Protein AF-A0A1H1VXG8-F1 (afdb_monomer)

Sequence (336 aa):
MSNSRKQQDLITSPSGVYQYYLTLPKYLSSNPRLPVQIRWSLGRDAALARTLARLLDAELSLIQKPGATLVTPELVRERLKQANAWLKRTLENAKNPWGTLPTPAELAQTDLSTGKQRLVEDSAKRATLFSHTPGGELILSIKPSQVLQLALNLQFDRIDWPLGITDHAQGQDAAVYALTAVAKLEQHTPNADLRHSATFRALALYEYLCYARPDCGAALPEIPTDLPGSLAAFRIHSTLTSLSWPTPKKSAFLTRQLTSGLYRLEMTSCAMKNQYPILATRSFQLTLPTTSAIVATLLKERLASAVESTLQLNLRLAATETSLAKAHQQLEGLVV

Solvent-accessible surface area (backbone atoms only — not comparable to full-atom values): 19113 Å² total; per-residue (Å²): 141,83,85,78,72,81,73,72,57,68,47,70,44,100,85,57,35,30,25,38,58,47,72,51,55,70,87,54,35,71,39,89,91,45,68,50,61,47,79,43,81,48,46,68,50,64,46,33,27,56,54,50,44,55,52,49,50,62,73,46,33,55,77,81,57,40,80,92,53,87,81,47,72,68,58,51,54,50,49,53,52,51,50,51,55,46,51,52,54,50,53,59,67,28,70,62,47,57,73,90,51,73,49,61,71,56,52,71,74,47,89,46,62,68,4,48,52,50,49,53,61,46,47,76,77,42,85,33,72,49,50,95,43,93,85,34,54,30,27,40,49,45,65,64,51,74,58,44,26,62,49,35,59,36,47,61,77,66,46,79,42,77,36,84,32,60,53,67,68,63,43,48,54,27,47,22,51,39,43,31,51,52,52,50,60,55,70,56,78,75,60,91,83,55,73,62,53,28,46,55,47,30,34,50,51,47,52,38,53,18,57,42,17,91,64,55,44,71,88,50,86,74,62,59,88,92,48,70,59,34,43,41,21,37,47,44,51,75,70,73,44,98,67,63,60,59,80,74,67,75,62,37,54,45,34,36,52,43,97,86,48,34,30,33,43,32,56,73,62,48,74,60,36,76,75,33,60,56,45,64,76,69,50,50,75,45,80,45,96,40,68,45,69,48,58,48,39,48,48,48,55,67,40,51,55,55,52,53,53,42,47,50,62,35,38,71,79,44,72,43,72,68,30,52,52,51,33,49,58,57,51,56,66,72,69,109

Foldseek 3Di:
DDPPPPPQQWDQDPVQWTWQKDAFPPVLCVDPVDPRIDIDTQGNDPLSSLLLSVVLCVLCVCRVCVDPHDDDNVNNVVSVVVSNVVSVVLVVLLPCLCVPHDALVRLLVDDLVQLVVVCVVVVVVDDQWDAPDQLHFIWGKDADDPLLCVQLLAAEGTDIATAQDSDPVLVSSLSSQLSSQSVSSSVDDDDPPDFLRNLSSLQSSVQNSLSSHPNSCPPPDQQPSVFRRHSSSVSSVVPPDPLPLDRCPVQQWGWYQDPVLWIKTWRDDDVVCVVQVLCVVVTDIATAPDSRSNSSSRVCSSCSVVLVVLLCVQPVVPSDPVSSVVSRVVSNVVRD

Radius of gyration: 23.18 Å; Cα contacts (8 Å, |Δi|>4): 452; chains: 1; bounding box: 55×63×61 Å

Organism: NCBI:txid472181

Structure (mmCIF, N/CA/C/O backbone):
data_AF-A0A1H1VXG8-F1
#
_entry.id   AF-A0A1H1VXG8-F1
#
loop_
_atom_site.group_PDB
_atom_site.id
_atom_site.type_symbol
_atom_site.label_atom_id
_atom_site.label_alt_id
_atom_site.label_comp_id
_atom_site.label_asym_id
_atom_site.label_entity_id
_atom_site.label_seq_id
_atom_site.pdbx_PDB_ins_code
_atom_site.Cartn_x
_atom_site.Cartn_y
_atom_site.Cartn_z
_atom_site.occupancy
_atom_site.B_iso_or_equiv
_atom_site.auth_seq_id
_atom_site.auth_comp_id
_atom_site.auth_asym_id
_atom_site.auth_atom_id
_atom_site.pdbx_PDB_model_num
ATOM 1 N N . MET A 1 1 ? -10.644 -4.549 -33.896 1.00 29.59 1 MET A N 1
ATOM 2 C CA . MET A 1 1 ? -10.566 -5.207 -32.575 1.00 29.59 1 MET A CA 1
ATOM 3 C C . MET A 1 1 ? -9.157 -5.740 -32.376 1.00 29.59 1 MET A C 1
ATOM 5 O O . MET A 1 1 ? -8.777 -6.660 -33.080 1.00 29.59 1 MET A O 1
ATOM 9 N N . SER A 1 2 ? -8.364 -5.137 -31.489 1.00 27.05 2 SER A N 1
ATOM 10 C CA . SER A 1 2 ? -7.073 -5.697 -31.065 1.00 27.05 2 SER A CA 1
ATOM 11 C C . SER A 1 2 ? -6.754 -5.197 -29.656 1.00 27.05 2 SER A C 1
ATOM 13 O O . SER A 1 2 ? -5.986 -4.262 -29.454 1.00 27.05 2 SER A O 1
ATOM 15 N N . ASN A 1 3 ? -7.435 -5.783 -28.669 1.00 25.53 3 ASN A N 1
ATOM 16 C CA . ASN A 1 3 ? -7.120 -5.597 -27.256 1.00 25.53 3 ASN A CA 1
ATOM 17 C C . ASN A 1 3 ? -6.060 -6.628 -26.854 1.00 25.53 3 ASN A C 1
ATOM 19 O O . ASN A 1 3 ? -6.355 -7.603 -26.175 1.00 25.53 3 ASN A O 1
ATOM 23 N N . SER A 1 4 ? -4.807 -6.401 -27.247 1.00 29.64 4 SER A N 1
ATOM 24 C CA . SER A 1 4 ? -3.664 -7.029 -26.577 1.00 29.64 4 SER A CA 1
ATOM 25 C C . SER A 1 4 ? -3.333 -6.212 -25.324 1.00 29.64 4 SER A C 1
ATOM 27 O O . SER A 1 4 ? -2.299 -5.542 -25.249 1.00 29.64 4 SER A O 1
ATOM 29 N N . ARG A 1 5 ? -4.220 -6.241 -24.320 1.00 34.38 5 ARG A N 1
ATOM 30 C CA . ARG A 1 5 ? -3.800 -5.917 -22.952 1.00 34.38 5 ARG A CA 1
ATOM 31 C C . ARG A 1 5 ? -2.758 -6.969 -22.588 1.00 34.38 5 ARG A C 1
ATOM 33 O O . ARG A 1 5 ? -3.090 -8.145 -22.524 1.00 34.38 5 ARG A O 1
ATOM 40 N N . LYS A 1 6 ? -1.507 -6.537 -22.419 1.00 38.59 6 LYS A N 1
ATOM 41 C CA . LYS A 1 6 ? -0.419 -7.319 -21.826 1.00 38.59 6 LYS A CA 1
ATOM 42 C C . LYS A 1 6 ? -0.919 -7.890 -20.496 1.00 38.59 6 LYS A C 1
ATOM 44 O O . LYS A 1 6 ? -0.895 -7.195 -19.482 1.00 38.59 6 LYS A O 1
ATOM 49 N N . GLN A 1 7 ? -1.439 -9.112 -20.519 1.00 38.72 7 GLN A N 1
ATOM 50 C CA . GLN A 1 7 ? -1.606 -9.915 -19.322 1.00 38.72 7 GLN A CA 1
ATOM 51 C C . GLN A 1 7 ? -0.192 -10.158 -18.815 1.00 38.72 7 GLN A C 1
ATOM 53 O O . GLN A 1 7 ? 0.635 -10.729 -19.515 1.00 38.72 7 GLN A O 1
ATOM 58 N N . GLN A 1 8 ? 0.104 -9.590 -17.654 1.00 47.12 8 GLN A N 1
ATOM 59 C CA . GLN A 1 8 ? 1.336 -9.846 -16.929 1.00 47.12 8 GLN A CA 1
ATOM 60 C C . GLN A 1 8 ? 1.454 -11.366 -16.733 1.00 47.12 8 GLN A C 1
ATOM 62 O O . GLN A 1 8 ? 0.485 -11.986 -16.294 1.00 47.12 8 GLN A O 1
ATOM 67 N N . ASP A 1 9 ? 2.612 -11.942 -17.069 1.00 55.44 9 ASP A N 1
ATOM 68 C CA . ASP A 1 9 ? 2.953 -13.372 -16.978 1.00 55.44 9 ASP A CA 1
ATOM 69 C C . ASP A 1 9 ? 3.095 -13.840 -15.511 1.00 55.44 9 ASP A C 1
ATOM 71 O O . ASP A 1 9 ? 4.128 -14.357 -15.077 1.00 55.44 9 ASP A O 1
ATOM 75 N N . LEU A 1 10 ? 2.056 -13.602 -14.712 1.00 64.06 10 LEU A N 1
ATOM 76 C CA . LEU A 1 10 ? 1.934 -14.003 -13.319 1.00 64.06 10 LEU A CA 1
ATOM 77 C C . LEU A 1 10 ? 0.985 -15.181 -13.229 1.00 64.06 10 LEU A C 1
ATOM 79 O O . LEU A 1 10 ? -0.227 -15.042 -13.375 1.00 64.06 10 LEU A O 1
ATOM 83 N N . ILE A 1 11 ? 1.555 -16.349 -12.966 1.00 73.50 11 ILE A N 1
ATOM 84 C CA . ILE A 1 11 ? 0.790 -17.565 -12.718 1.00 73.50 11 ILE A CA 1
ATOM 85 C C . ILE A 1 11 ? 0.850 -17.847 -11.221 1.00 73.50 11 ILE A C 1
ATOM 87 O O . ILE A 1 11 ? 1.926 -17.835 -10.623 1.00 73.50 11 ILE A O 1
ATOM 91 N N . THR A 1 12 ? -0.297 -18.113 -10.607 1.00 75.69 12 THR A N 1
ATOM 92 C CA . THR A 1 12 ? -0.352 -18.556 -9.212 1.00 75.69 12 THR A CA 1
ATOM 93 C C . THR A 1 12 ? -0.263 -20.074 -9.178 1.00 75.69 12 THR A C 1
ATOM 95 O O . THR A 1 12 ? -1.041 -20.777 -9.820 1.00 75.69 12 THR A O 1
ATOM 98 N N . SER A 1 13 ? 0.710 -20.597 -8.441 1.00 74.06 13 SER A N 1
ATOM 99 C CA . SER A 1 13 ? 0.807 -22.033 -8.176 1.00 74.06 13 SER A CA 1
ATOM 100 C C . SER A 1 13 ? -0.312 -22.504 -7.231 1.00 74.06 13 SER A C 1
ATOM 102 O O . SER A 1 13 ? -0.855 -21.691 -6.480 1.00 74.06 13 SER A O 1
ATOM 104 N N . PRO A 1 14 ? -0.619 -23.815 -7.174 1.00 67.56 14 PRO A N 1
ATOM 105 C CA . PRO A 1 14 ? -1.622 -24.358 -6.250 1.00 67.56 14 PRO A CA 1
ATOM 106 C C . PRO A 1 14 ? -1.357 -24.048 -4.767 1.00 67.56 14 PRO A C 1
ATOM 108 O O . PRO A 1 14 ? -2.273 -24.078 -3.956 1.00 67.56 14 PRO A O 1
ATOM 111 N N . SER A 1 15 ? -0.110 -23.726 -4.404 1.00 70.19 15 SER A N 1
ATOM 112 C CA . SER A 1 15 ? 0.294 -23.335 -3.048 1.00 70.19 15 SER A CA 1
ATOM 113 C C . SER A 1 15 ? 0.213 -21.822 -2.783 1.00 70.19 15 SER A C 1
ATOM 115 O O . SER A 1 15 ? 0.741 -21.347 -1.773 1.00 70.19 15 SER A O 1
ATOM 117 N N . GLY A 1 16 ? -0.403 -21.054 -3.689 1.00 76.94 16 GLY A N 1
ATOM 118 C CA . GLY A 1 16 ? -0.591 -19.605 -3.561 1.00 76.94 16 GLY A CA 1
ATOM 119 C C . GLY A 1 16 ? 0.666 -18.773 -3.836 1.00 76.94 16 GLY A C 1
ATOM 120 O O . GLY A 1 16 ? 0.700 -17.586 -3.530 1.00 76.94 16 GLY A O 1
ATOM 121 N N . VAL A 1 17 ? 1.725 -19.381 -4.381 1.00 86.88 17 VAL A N 1
ATOM 122 C CA . VAL A 1 17 ? 2.967 -18.677 -4.740 1.00 86.88 17 VAL A CA 1
ATOM 123 C C . VAL A 1 17 ? 2.869 -18.172 -6.174 1.00 86.88 17 VAL A C 1
ATOM 125 O O . VAL A 1 17 ? 2.606 -18.965 -7.082 1.00 86.88 17 VAL A O 1
ATOM 128 N N . TYR A 1 18 ? 3.123 -16.882 -6.374 1.00 89.62 18 TYR A N 1
ATOM 129 C CA . TYR A 1 18 ? 3.218 -16.254 -7.685 1.00 89.62 18 TYR A CA 1
ATOM 130 C C . TYR A 1 18 ? 4.503 -16.671 -8.398 1.00 89.62 18 TYR A C 1
ATOM 132 O O . TYR A 1 18 ? 5.576 -16.751 -7.795 1.00 89.62 18 TYR A O 1
ATOM 140 N N . GLN A 1 19 ? 4.399 -16.927 -9.697 1.00 91.06 19 GLN A N 1
ATOM 141 C CA . GLN A 1 19 ? 5.503 -17.358 -10.542 1.00 91.06 19 GLN A CA 1
ATOM 142 C C . GLN A 1 19 ? 5.633 -16.441 -11.753 1.00 91.06 19 GLN A C 1
ATOM 144 O O . GLN A 1 19 ? 4.640 -16.132 -12.408 1.00 91.06 19 GLN A O 1
ATOM 149 N N . TYR A 1 20 ? 6.871 -16.054 -12.048 1.00 91.25 20 TYR A N 1
ATOM 150 C CA . TYR A 1 20 ? 7.255 -15.467 -13.320 1.00 91.25 20 TYR A CA 1
ATOM 151 C C . TYR A 1 20 ? 7.401 -16.570 -14.357 1.00 91.25 20 TYR A C 1
ATOM 153 O O . TYR A 1 20 ? 8.095 -17.566 -14.107 1.00 91.25 20 TYR A O 1
ATOM 161 N N . TYR A 1 21 ? 6.784 -16.370 -15.515 1.00 89.25 21 TYR A N 1
ATOM 162 C CA . TYR A 1 21 ? 6.829 -17.310 -16.621 1.00 89.25 21 TYR A CA 1
ATOM 163 C C . TYR A 1 21 ? 7.439 -16.661 -17.864 1.00 89.25 21 TYR A C 1
ATOM 165 O O . TYR A 1 21 ? 6.972 -15.627 -18.320 1.00 89.25 21 TYR A O 1
ATOM 173 N N . LEU A 1 22 ? 8.461 -17.297 -18.444 1.00 88.69 22 LEU A N 1
ATOM 174 C CA . LEU A 1 22 ? 9.044 -16.876 -19.719 1.00 88.69 22 LEU A CA 1
ATOM 175 C C . LEU A 1 22 ? 9.269 -18.089 -20.621 1.00 88.69 22 LEU A C 1
ATOM 177 O O . LEU A 1 22 ? 9.985 -19.020 -20.255 1.00 88.69 22 LEU A O 1
ATOM 181 N N . THR A 1 23 ? 8.700 -18.059 -21.825 1.00 88.44 23 THR A N 1
ATOM 182 C CA . THR A 1 23 ? 9.000 -19.037 -22.882 1.00 88.44 23 THR A CA 1
ATOM 183 C C . THR A 1 23 ? 9.996 -18.440 -23.863 1.00 88.44 23 THR A C 1
ATOM 185 O O . THR A 1 23 ? 9.770 -17.346 -24.382 1.00 88.44 23 THR A O 1
ATOM 188 N N . LEU A 1 24 ? 11.100 -19.146 -24.127 1.00 86.00 24 LEU A N 1
ATOM 189 C CA . LEU A 1 24 ? 12.077 -18.679 -25.106 1.00 86.00 24 LEU A CA 1
ATOM 190 C C . LEU A 1 24 ? 11.537 -18.839 -26.539 1.00 86.00 24 LEU A C 1
ATOM 192 O O . LEU A 1 24 ? 10.866 -19.831 -26.838 1.00 86.00 24 LEU A O 1
ATOM 196 N N . PRO A 1 25 ? 11.855 -17.908 -27.457 1.00 84.62 25 PRO A N 1
ATOM 197 C CA . PRO A 1 25 ? 11.568 -18.072 -28.877 1.00 84.62 25 PRO A CA 1
ATOM 198 C C . PRO A 1 25 ? 12.125 -19.384 -29.445 1.00 84.62 25 PRO A C 1
ATOM 200 O O . PRO A 1 25 ? 13.215 -19.816 -29.065 1.00 84.62 25 PRO A O 1
ATOM 203 N N . LYS A 1 26 ? 11.425 -19.973 -30.426 1.00 83.69 26 LYS A N 1
ATOM 204 C CA . LYS A 1 26 ? 11.766 -21.291 -30.999 1.00 83.69 26 LYS A CA 1
ATOM 205 C C . LYS A 1 26 ? 13.224 -21.420 -31.460 1.00 83.69 26 LYS A C 1
ATOM 207 O O . LYS A 1 26 ? 13.835 -22.462 -31.255 1.00 83.69 26 LYS A O 1
ATOM 212 N N . TYR A 1 27 ? 13.776 -20.359 -32.055 1.00 81.56 27 TYR A N 1
ATOM 213 C CA . TYR A 1 27 ? 15.152 -20.337 -32.565 1.00 81.56 27 TYR A CA 1
ATOM 214 C C . TYR A 1 27 ? 16.219 -20.360 -31.455 1.00 81.56 27 TYR A C 1
ATOM 216 O O . TYR A 1 27 ? 17.356 -20.749 -31.706 1.00 81.56 27 TYR A O 1
ATOM 224 N N . LEU A 1 28 ? 15.864 -19.954 -30.229 1.00 83.44 28 LEU A N 1
ATOM 225 C CA . LEU A 1 28 ? 16.719 -20.074 -29.044 1.00 83.44 28 LEU A CA 1
ATOM 226 C C . LEU A 1 28 ? 16.460 -21.388 -28.312 1.00 83.44 28 LEU A C 1
ATOM 228 O O . LEU A 1 28 ? 17.406 -22.038 -27.873 1.00 83.44 28 LEU A O 1
ATOM 232 N N . SER A 1 29 ? 15.195 -21.802 -28.205 1.00 80.06 29 SER A N 1
ATOM 233 C CA . SER A 1 29 ? 14.810 -23.024 -27.492 1.00 80.06 29 SER A CA 1
ATOM 234 C C . SER A 1 29 ? 15.265 -24.311 -28.185 1.00 80.06 29 SER A C 1
ATOM 236 O O . SER A 1 29 ? 15.255 -25.366 -27.564 1.00 80.06 29 SER A O 1
ATOM 238 N N . SER A 1 30 ? 15.650 -24.251 -29.464 1.00 83.19 30 SER A N 1
ATOM 239 C CA . SER A 1 30 ? 16.282 -25.367 -30.177 1.00 83.19 30 SER A CA 1
ATOM 240 C C . SER A 1 30 ? 17.727 -25.623 -29.736 1.00 83.19 30 SER A C 1
ATOM 242 O O . SER A 1 30 ? 18.284 -26.670 -30.060 1.00 83.19 30 SER A O 1
ATOM 244 N N . ASN A 1 31 ? 18.355 -24.691 -29.010 1.00 85.19 31 ASN A N 1
ATOM 245 C CA . ASN A 1 31 ? 19.687 -24.901 -28.458 1.00 85.19 31 ASN A CA 1
ATOM 246 C C . ASN A 1 31 ? 19.598 -25.692 -27.136 1.00 85.19 31 ASN A C 1
ATOM 248 O O . ASN A 1 31 ? 19.013 -25.190 -26.176 1.00 85.19 31 ASN A O 1
ATOM 252 N N . PRO A 1 32 ? 20.240 -26.871 -27.021 1.00 85.25 32 PRO A N 1
ATOM 253 C CA . PRO A 1 32 ? 20.132 -27.727 -25.836 1.00 85.25 32 PRO A CA 1
ATOM 254 C C . PRO A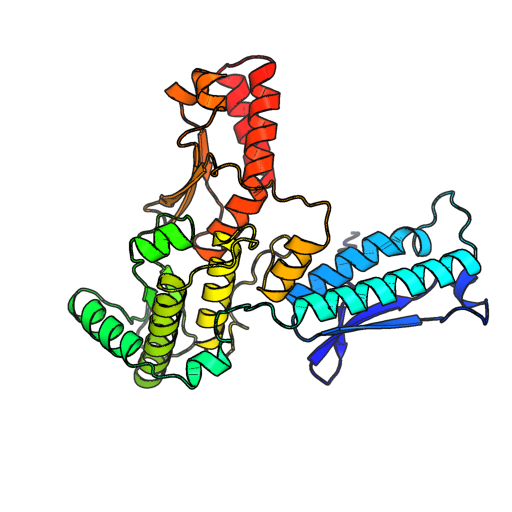 1 32 ? 20.744 -27.114 -24.567 1.00 85.25 32 PRO A C 1
ATOM 256 O O . PRO A 1 32 ? 20.505 -27.602 -23.466 1.00 85.25 32 PRO A O 1
ATOM 259 N N . ARG A 1 33 ? 21.547 -26.049 -24.693 1.00 86.19 33 ARG A N 1
ATOM 260 C CA . ARG A 1 33 ? 22.155 -25.341 -23.554 1.00 86.19 33 ARG A CA 1
ATOM 261 C C . ARG A 1 33 ? 21.209 -24.338 -22.893 1.00 86.19 33 ARG A C 1
ATOM 263 O O . ARG A 1 33 ? 21.578 -23.765 -21.868 1.00 86.19 33 ARG A O 1
ATOM 270 N N . LEU A 1 34 ? 20.043 -24.078 -23.486 1.00 87.81 34 LEU A N 1
ATOM 271 C CA . LEU A 1 34 ? 19.064 -23.124 -22.981 1.00 87.81 34 LEU A CA 1
ATOM 272 C C . LEU A 1 34 ? 17.793 -23.838 -22.509 1.00 87.81 34 LEU A C 1
ATOM 274 O O . LEU A 1 34 ? 17.349 -24.794 -23.144 1.00 87.81 34 LEU A O 1
ATOM 278 N N . PRO A 1 35 ? 17.170 -23.370 -21.416 1.00 86.81 35 PRO A N 1
ATOM 279 C CA . PRO A 1 35 ? 15.873 -23.883 -21.014 1.00 86.81 35 PRO A CA 1
ATOM 280 C C . PRO A 1 35 ? 14.805 -23.426 -22.012 1.00 86.81 35 PRO A C 1
ATOM 282 O O . PRO A 1 35 ? 14.747 -22.255 -22.372 1.00 86.81 35 PRO A O 1
ATOM 285 N N . VAL A 1 36 ? 13.909 -24.326 -22.414 1.00 85.50 36 VAL A N 1
ATOM 286 C CA . VAL A 1 36 ? 12.764 -23.967 -23.273 1.00 85.50 36 VAL A CA 1
ATOM 287 C C . VAL A 1 36 ? 11.832 -22.981 -22.557 1.00 85.50 36 VAL A C 1
ATOM 289 O O . VAL A 1 36 ? 11.297 -22.054 -23.167 1.00 85.50 36 VAL A O 1
ATOM 292 N N . GLN A 1 37 ? 11.652 -23.176 -21.249 1.00 88.31 37 GLN A N 1
ATOM 293 C CA . GLN A 1 37 ? 10.803 -22.354 -20.395 1.00 88.31 37 GLN A CA 1
ATOM 294 C C . GLN A 1 37 ? 11.492 -22.057 -19.072 1.00 88.31 37 GLN A C 1
ATOM 296 O O . GLN A 1 37 ? 12.221 -22.886 -18.524 1.00 88.31 37 GLN A O 1
ATOM 301 N N . ILE A 1 38 ? 11.186 -20.888 -18.531 1.00 88.69 38 ILE A N 1
ATOM 302 C CA . ILE A 1 38 ? 11.654 -20.420 -17.238 1.00 88.69 38 ILE A CA 1
ATOM 303 C C . ILE A 1 38 ? 10.446 -20.230 -16.339 1.00 88.69 38 ILE A C 1
ATOM 305 O O . ILE A 1 38 ? 9.448 -19.630 -16.736 1.00 88.69 38 ILE A O 1
ATOM 309 N N . ARG A 1 39 ? 10.562 -20.760 -15.121 1.00 89.75 39 ARG A N 1
ATOM 310 C CA . ARG A 1 39 ? 9.584 -20.592 -14.049 1.00 89.75 39 ARG A CA 1
ATOM 311 C C . ARG A 1 39 ? 10.327 -20.191 -12.791 1.00 89.75 39 ARG A C 1
ATOM 313 O O . ARG A 1 39 ? 11.051 -21.008 -12.221 1.00 89.75 39 ARG A O 1
ATOM 320 N N . TRP A 1 40 ? 10.182 -18.940 -12.379 1.00 92.81 40 TRP A N 1
ATOM 321 C CA . TRP A 1 40 ? 10.812 -18.430 -11.162 1.00 92.81 40 TRP A CA 1
ATOM 322 C C . TRP A 1 40 ? 9.755 -18.025 -10.147 1.00 92.81 40 TRP A C 1
ATOM 324 O O . TRP A 1 40 ? 8.774 -17.379 -10.491 1.00 92.81 40 TRP A O 1
ATOM 334 N N . SER A 1 41 ? 9.952 -18.412 -8.889 1.00 91.44 41 SER A N 1
ATOM 335 C CA . SER A 1 41 ? 9.078 -17.994 -7.792 1.00 91.44 41 SER A CA 1
ATOM 336 C C . SER A 1 41 ? 9.276 -16.509 -7.494 1.00 91.44 41 SER A C 1
ATOM 338 O O . SER A 1 41 ? 10.412 -16.054 -7.364 1.00 91.44 41 SER A O 1
ATOM 340 N N . LEU A 1 42 ? 8.173 -15.778 -7.357 1.00 90.19 42 LEU A N 1
ATOM 341 C CA . LEU A 1 42 ? 8.133 -14.361 -6.991 1.00 90.19 42 LEU A CA 1
ATOM 342 C C . LEU A 1 42 ? 7.640 -14.135 -5.553 1.00 90.19 42 LEU A C 1
ATOM 344 O O . LEU A 1 42 ? 7.546 -12.996 -5.105 1.00 90.19 42 LEU A O 1
ATOM 348 N N . GLY A 1 43 ? 7.340 -15.211 -4.820 1.00 86.50 43 GLY A N 1
ATOM 349 C CA . GLY A 1 43 ? 6.792 -15.150 -3.466 1.00 86.50 43 GLY A CA 1
ATOM 350 C C . GLY A 1 43 ? 5.261 -15.155 -3.428 1.00 86.50 43 GLY A C 1
ATOM 351 O O . GLY A 1 43 ? 4.599 -15.503 -4.402 1.00 86.50 43 GLY A O 1
ATOM 352 N N . ARG A 1 44 ? 4.693 -14.837 -2.261 1.00 85.88 44 ARG A N 1
ATOM 353 C CA . ARG A 1 44 ? 3.237 -14.876 -2.006 1.00 85.88 44 ARG A CA 1
ATOM 354 C C . ARG A 1 44 ? 2.567 -13.504 -2.031 1.00 85.88 44 ARG A C 1
ATOM 356 O O . ARG A 1 44 ? 1.348 -13.423 -2.056 1.00 85.88 44 ARG A O 1
ATOM 363 N N . ASP A 1 45 ? 3.356 -12.439 -2.028 1.00 86.88 45 ASP A N 1
ATOM 364 C CA . ASP A 1 45 ? 2.848 -11.075 -2.102 1.00 86.88 45 ASP A CA 1
ATOM 365 C C . ASP A 1 45 ? 2.549 -10.718 -3.566 1.00 86.88 45 ASP A C 1
ATOM 367 O O . ASP A 1 45 ? 3.439 -10.729 -4.420 1.00 86.88 45 ASP A O 1
ATOM 371 N N . ALA A 1 46 ? 1.282 -10.419 -3.857 1.00 84.56 46 ALA A N 1
ATOM 372 C CA . ALA A 1 46 ? 0.818 -10.119 -5.207 1.00 84.56 46 ALA A CA 1
ATOM 373 C C . ALA A 1 46 ? 1.414 -8.816 -5.759 1.00 84.56 46 ALA A C 1
ATOM 375 O O . ALA A 1 46 ? 1.813 -8.760 -6.923 1.00 84.56 46 ALA A O 1
ATOM 376 N N . ALA A 1 47 ? 1.493 -7.766 -4.938 1.00 83.75 47 ALA A N 1
ATOM 377 C CA . ALA A 1 47 ? 2.016 -6.466 -5.348 1.00 83.75 47 ALA A CA 1
ATOM 378 C C . ALA A 1 47 ? 3.525 -6.544 -5.626 1.00 83.75 47 ALA A C 1
ATOM 380 O O . ALA A 1 47 ? 4.016 -6.011 -6.630 1.00 83.75 47 ALA A O 1
ATOM 381 N N . LEU A 1 48 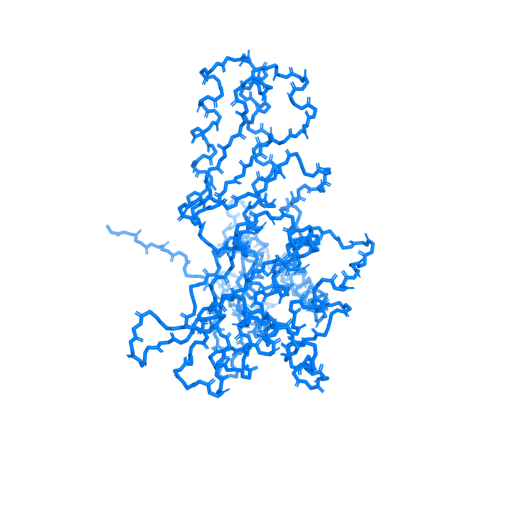? 4.250 -7.276 -4.779 1.00 87.19 48 LEU A N 1
ATOM 382 C CA . LEU A 1 48 ? 5.654 -7.618 -4.963 1.00 87.19 48 LEU A CA 1
ATOM 383 C C . LEU A 1 48 ? 5.859 -8.374 -6.273 1.00 87.19 48 LEU A C 1
ATOM 385 O O . LEU A 1 48 ? 6.696 -7.988 -7.088 1.00 87.19 48 LEU A O 1
ATOM 389 N N . ALA A 1 49 ? 5.066 -9.422 -6.495 1.00 89.00 49 ALA A N 1
ATOM 390 C CA . ALA A 1 49 ? 5.185 -10.271 -7.664 1.00 89.00 49 ALA A CA 1
ATOM 391 C C . ALA A 1 49 ? 4.901 -9.498 -8.963 1.00 89.00 49 ALA A C 1
ATOM 393 O O . ALA A 1 49 ? 5.666 -9.612 -9.918 1.00 89.00 49 ALA A O 1
ATOM 394 N N . ARG A 1 50 ? 3.885 -8.625 -8.983 1.00 85.06 50 ARG A N 1
ATOM 395 C CA . ARG A 1 50 ? 3.620 -7.696 -10.103 1.00 85.06 50 ARG A CA 1
ATOM 396 C C . ARG A 1 50 ? 4.798 -6.773 -10.389 1.00 85.06 50 ARG A C 1
ATOM 398 O O . ARG A 1 50 ? 5.177 -6.597 -11.548 1.00 85.06 50 ARG A O 1
ATOM 405 N N . THR A 1 51 ? 5.391 -6.207 -9.342 1.00 82.31 51 THR A N 1
ATOM 406 C CA . THR A 1 51 ? 6.552 -5.316 -9.468 1.00 82.31 51 THR A CA 1
ATOM 407 C C . THR A 1 51 ? 7.755 -6.066 -10.037 1.00 82.31 51 THR A C 1
ATOM 409 O O . THR A 1 51 ? 8.376 -5.612 -10.996 1.00 82.31 51 THR A O 1
ATOM 412 N N . LEU A 1 52 ? 8.049 -7.248 -9.496 1.00 87.56 52 LEU A N 1
ATOM 413 C CA . LEU A 1 52 ? 9.149 -8.097 -9.944 1.00 87.56 52 LEU A CA 1
ATOM 414 C C . LEU A 1 52 ? 8.970 -8.572 -11.383 1.00 87.56 52 LEU A C 1
ATOM 416 O O . LEU A 1 52 ? 9.914 -8.478 -12.161 1.00 87.56 52 LEU A O 1
ATOM 420 N N . ALA A 1 53 ? 7.774 -9.033 -11.753 1.00 88.00 53 ALA A N 1
ATOM 421 C CA . ALA A 1 53 ? 7.479 -9.476 -13.112 1.00 88.00 53 ALA A CA 1
ATOM 422 C C . ALA A 1 53 ? 7.729 -8.354 -14.129 1.00 88.00 53 ALA A C 1
ATOM 424 O O . ALA A 1 53 ? 8.415 -8.568 -15.121 1.00 88.00 53 ALA A O 1
ATOM 425 N N . ARG A 1 54 ? 7.279 -7.126 -13.835 1.00 83.75 54 ARG A N 1
ATOM 426 C CA . ARG A 1 54 ? 7.508 -5.958 -14.700 1.00 83.75 54 ARG A CA 1
ATOM 427 C C . ARG A 1 54 ? 8.995 -5.640 -14.883 1.00 83.75 54 ARG A C 1
ATOM 429 O O . ARG A 1 54 ? 9.415 -5.291 -15.984 1.00 83.75 54 ARG A O 1
ATOM 436 N N . LEU A 1 55 ? 9.782 -5.730 -13.811 1.00 84.12 55 LEU A N 1
ATOM 437 C CA . LEU A 1 55 ? 11.227 -5.490 -13.864 1.00 84.12 55 LEU A CA 1
ATOM 438 C C . LEU A 1 55 ? 11.954 -6.597 -14.639 1.00 84.12 55 LEU A C 1
ATOM 440 O O . LEU A 1 55 ? 12.842 -6.299 -15.435 1.00 84.12 55 LEU A O 1
ATOM 444 N N . LEU A 1 56 ? 11.542 -7.855 -14.459 1.00 87.50 56 LEU A N 1
ATOM 445 C CA . LEU A 1 56 ? 12.058 -8.991 -15.222 1.00 87.50 56 LEU A CA 1
ATOM 446 C C . LEU A 1 56 ? 11.717 -8.873 -16.710 1.00 87.50 56 LEU A C 1
ATOM 448 O O . LEU A 1 56 ? 12.597 -9.079 -17.541 1.00 87.50 56 LEU A O 1
ATOM 452 N N . ASP A 1 57 ? 10.493 -8.471 -17.054 1.00 87.12 57 ASP A N 1
ATOM 453 C CA . ASP A 1 57 ? 10.089 -8.234 -18.444 1.00 87.12 57 ASP A CA 1
ATOM 454 C C . ASP A 1 57 ? 10.926 -7.140 -19.103 1.00 87.12 57 ASP A C 1
ATOM 456 O O . ASP A 1 57 ? 11.313 -7.267 -20.265 1.00 87.12 57 ASP A O 1
ATOM 460 N N . ALA A 1 58 ? 11.224 -6.063 -18.372 1.00 83.69 58 ALA A N 1
ATOM 461 C CA . ALA A 1 58 ? 12.081 -4.996 -18.871 1.00 83.69 58 ALA A CA 1
ATOM 462 C C . ALA A 1 58 ? 13.517 -5.494 -19.110 1.00 83.69 58 ALA A C 1
ATOM 464 O O . ALA A 1 58 ? 14.058 -5.288 -20.199 1.00 83.69 58 ALA A O 1
ATOM 465 N N . GLU A 1 59 ? 14.103 -6.199 -18.139 1.00 83.75 59 GLU A N 1
ATOM 466 C CA . GLU A 1 59 ? 15.468 -6.740 -18.219 1.00 83.75 59 GLU A CA 1
ATOM 467 C C . GLU A 1 59 ? 15.619 -7.795 -19.327 1.00 83.75 59 GLU A C 1
ATOM 469 O O . GLU A 1 59 ? 16.614 -7.821 -20.051 1.00 83.75 59 GLU A O 1
ATOM 474 N N . LEU A 1 60 ? 14.616 -8.659 -19.499 1.00 87.50 60 LEU A N 1
ATOM 475 C CA . LEU A 1 60 ? 14.643 -9.772 -20.452 1.00 87.50 60 LEU A CA 1
ATOM 476 C C . LEU A 1 60 ? 14.009 -9.418 -21.806 1.00 87.50 60 LEU A C 1
ATOM 478 O O . LEU A 1 60 ? 13.956 -10.261 -22.706 1.00 87.50 60 LEU A O 1
ATOM 482 N N . SER A 1 61 ? 13.581 -8.167 -21.989 1.00 85.38 61 SER A N 1
ATOM 483 C CA . SER A 1 61 ? 12.931 -7.685 -23.212 1.00 85.38 61 SER A CA 1
ATOM 484 C C . SER A 1 61 ? 13.767 -7.926 -24.470 1.00 85.38 61 SER A C 1
ATOM 486 O O . SER A 1 61 ? 13.211 -8.309 -25.497 1.00 85.38 61 SER A O 1
ATOM 488 N N . LEU A 1 62 ? 15.096 -7.793 -24.387 1.00 80.81 62 LEU A N 1
ATOM 489 C CA . LEU A 1 62 ? 16.017 -8.056 -25.499 1.00 80.81 62 LEU A CA 1
ATOM 490 C C . LEU A 1 62 ? 15.974 -9.516 -25.978 1.00 80.81 62 LEU A C 1
ATOM 492 O O . LEU A 1 62 ? 16.209 -9.774 -27.152 1.00 80.81 62 LEU A O 1
ATOM 496 N N . ILE A 1 63 ? 15.646 -10.470 -25.101 1.00 82.31 63 ILE A N 1
ATOM 497 C CA . ILE A 1 63 ? 15.521 -11.893 -25.458 1.00 82.31 63 ILE A CA 1
ATOM 498 C C . ILE A 1 63 ? 14.216 -12.138 -26.225 1.00 82.31 63 ILE A C 1
ATOM 500 O O . ILE A 1 63 ? 14.189 -12.922 -27.170 1.00 82.31 63 ILE A O 1
ATOM 504 N N . GLN A 1 64 ? 13.133 -11.464 -25.828 1.00 75.31 64 GLN A N 1
ATOM 505 C CA . GLN A 1 64 ? 11.820 -11.601 -26.466 1.00 75.31 64 GLN A CA 1
ATOM 506 C C . GLN A 1 64 ? 11.694 -10.774 -27.755 1.00 75.31 64 GLN A C 1
ATOM 508 O O . GLN A 1 64 ? 10.990 -11.166 -28.684 1.00 75.31 64 GLN A O 1
ATOM 513 N N . LYS A 1 65 ? 12.333 -9.601 -27.792 1.00 79.56 65 LYS A N 1
ATOM 514 C CA . LYS A 1 65 ? 12.221 -8.584 -28.845 1.00 79.56 65 LYS A CA 1
ATOM 515 C C . LYS A 1 65 ? 13.613 -8.043 -29.190 1.00 79.56 65 LYS A C 1
ATOM 517 O O . LYS A 1 65 ? 13.927 -6.901 -28.857 1.00 79.56 65 LYS A O 1
ATOM 522 N N . PRO A 1 66 ? 14.450 -8.844 -29.867 1.00 73.50 66 PRO A N 1
ATOM 523 C CA . PRO A 1 66 ? 15.850 -8.504 -30.134 1.00 73.50 66 PRO A CA 1
ATOM 524 C C . PRO A 1 66 ? 16.049 -7.261 -31.019 1.00 73.50 66 PRO A C 1
ATOM 526 O O . PRO A 1 66 ? 17.120 -6.651 -31.002 1.00 73.50 66 PRO A O 1
ATOM 529 N N . GLY A 1 67 ? 15.030 -6.853 -31.786 1.00 75.38 67 GLY A N 1
ATOM 530 C CA . GLY A 1 67 ? 15.167 -5.784 -32.776 1.00 75.38 67 GLY A CA 1
ATOM 531 C C . GLY A 1 67 ? 16.258 -6.137 -33.791 1.00 75.38 67 GLY A C 1
ATOM 532 O O . GLY A 1 67 ? 16.256 -7.238 -34.332 1.00 75.38 67 GLY A O 1
ATOM 533 N N . ALA A 1 68 ? 17.207 -5.223 -34.011 1.00 69.88 68 ALA A N 1
ATOM 534 C CA . ALA A 1 68 ? 18.392 -5.453 -34.846 1.00 69.88 68 ALA A CA 1
ATOM 535 C C . ALA A 1 68 ? 19.563 -6.131 -34.098 1.00 69.88 68 ALA A C 1
ATOM 537 O O . ALA A 1 68 ? 20.614 -6.381 -34.684 1.00 69.88 68 ALA A O 1
ATOM 538 N N . THR A 1 69 ? 19.414 -6.405 -32.799 1.00 74.44 69 THR A N 1
ATOM 539 C CA . THR A 1 69 ? 20.488 -6.956 -31.965 1.00 74.44 69 THR A CA 1
ATOM 540 C C . THR A 1 69 ? 20.614 -8.456 -32.197 1.00 74.44 69 THR A C 1
ATOM 542 O O . THR A 1 69 ? 19.635 -9.192 -32.069 1.00 74.44 69 THR A O 1
ATOM 545 N N . LEU A 1 70 ? 21.825 -8.942 -32.480 1.00 76.06 70 LEU A N 1
ATOM 546 C CA . LEU A 1 70 ? 22.078 -10.378 -32.546 1.00 76.06 70 LEU A CA 1
ATOM 547 C C . LEU A 1 70 ? 22.025 -10.977 -31.134 1.00 76.06 70 LEU A C 1
ATOM 549 O O . LEU A 1 70 ? 22.901 -10.731 -30.306 1.00 76.06 70 LEU A O 1
ATOM 553 N N . VAL A 1 71 ? 21.004 -11.787 -30.863 1.00 83.19 71 VAL A N 1
ATOM 554 C CA . VAL A 1 71 ? 20.854 -12.490 -29.584 1.00 83.19 71 VAL A CA 1
ATOM 555 C C . VAL A 1 71 ? 21.425 -13.896 -29.709 1.00 83.19 71 VAL A C 1
ATOM 557 O O . VAL A 1 71 ? 20.805 -14.785 -30.292 1.00 83.19 71 VAL A O 1
ATOM 560 N N . THR A 1 72 ? 22.629 -14.087 -29.169 1.00 86.50 72 THR A N 1
ATOM 561 C CA . THR A 1 72 ? 23.316 -15.383 -29.151 1.00 86.50 72 THR A CA 1
ATOM 562 C C . THR A 1 72 ? 22.886 -16.231 -27.949 1.00 86.50 72 THR A C 1
ATOM 564 O O . THR A 1 72 ? 22.514 -15.683 -26.905 1.00 86.50 72 THR A O 1
ATOM 567 N N . PRO A 1 73 ? 22.968 -17.571 -28.036 1.00 87.25 73 PRO A N 1
ATOM 568 C CA . PRO A 1 73 ? 22.654 -18.445 -26.909 1.00 87.25 73 PRO A CA 1
ATOM 569 C C . PRO A 1 73 ? 23.478 -18.148 -25.646 1.00 87.25 73 PRO A C 1
ATOM 571 O O . PRO A 1 73 ? 22.962 -18.211 -24.532 1.00 87.25 73 PRO A O 1
ATOM 574 N N . GLU A 1 74 ? 24.749 -17.778 -25.802 1.00 89.56 74 GLU A N 1
ATOM 575 C CA . GLU A 1 74 ? 25.642 -17.414 -24.702 1.00 89.56 74 GLU A CA 1
ATOM 576 C C . GLU A 1 74 ? 25.172 -16.143 -23.984 1.00 89.56 74 GLU A C 1
ATOM 578 O O . GLU A 1 74 ? 25.136 -16.123 -22.751 1.00 89.56 74 GLU A O 1
ATOM 583 N N . LEU A 1 75 ? 24.757 -15.118 -24.740 1.00 88.31 75 LEU A N 1
ATOM 584 C CA . LEU A 1 75 ? 24.209 -13.879 -24.186 1.00 88.31 75 LEU A CA 1
ATOM 585 C C . LEU A 1 75 ? 22.913 -14.147 -23.416 1.00 88.31 75 LEU A C 1
ATOM 587 O O . LEU A 1 75 ? 22.744 -13.648 -22.305 1.00 88.31 75 LEU A O 1
ATOM 591 N N . VAL A 1 76 ? 22.018 -14.963 -23.983 1.00 89.62 76 VAL A N 1
ATOM 592 C CA . VAL A 1 76 ? 20.764 -15.364 -23.327 1.00 89.62 76 VAL A CA 1
ATOM 593 C C . VAL A 1 76 ? 21.064 -16.056 -22.004 1.00 89.62 76 VAL A C 1
ATOM 595 O O . VAL A 1 76 ? 20.536 -15.653 -20.971 1.00 89.62 76 VAL A O 1
ATOM 598 N N . ARG A 1 77 ? 21.952 -17.056 -22.003 1.00 90.38 77 ARG A N 1
ATOM 599 C CA . ARG A 1 77 ? 22.324 -17.788 -20.785 1.00 90.38 77 ARG A CA 1
ATOM 600 C C . ARG A 1 77 ? 22.857 -16.852 -19.700 1.00 90.38 77 ARG A C 1
ATOM 602 O O . ARG A 1 77 ? 22.468 -16.987 -18.541 1.00 90.38 77 ARG A O 1
ATOM 609 N N . GLU A 1 78 ? 23.731 -15.918 -20.067 1.00 90.38 78 GLU A N 1
ATOM 610 C CA . GLU A 1 78 ? 24.309 -14.970 -19.115 1.00 90.38 78 GLU A CA 1
ATOM 611 C C . GLU A 1 78 ? 23.251 -14.013 -18.555 1.00 90.38 78 GLU A C 1
ATOM 613 O O . GLU A 1 78 ? 23.151 -13.857 -17.339 1.00 90.38 78 GLU A O 1
ATOM 618 N N . ARG A 1 79 ? 22.376 -13.461 -19.405 1.00 89.50 79 ARG A N 1
ATOM 619 C CA . ARG A 1 79 ? 21.265 -12.600 -18.968 1.00 89.50 79 ARG A CA 1
ATOM 620 C C . ARG A 1 79 ? 20.305 -13.319 -18.030 1.00 89.50 79 ARG A C 1
ATOM 622 O O . ARG A 1 79 ? 19.951 -12.778 -16.988 1.00 89.50 79 ARG A O 1
ATOM 629 N N . LEU A 1 80 ? 19.934 -14.561 -18.339 1.00 91.69 80 LEU A N 1
ATOM 630 C CA . LEU A 1 80 ? 19.077 -15.366 -17.466 1.00 91.69 80 LEU A CA 1
ATOM 631 C C . LEU A 1 80 ? 19.737 -15.644 -16.110 1.00 91.69 80 LEU A C 1
ATOM 633 O O . LEU A 1 80 ? 19.076 -15.578 -15.073 1.00 91.69 80 LEU A O 1
ATOM 637 N N . LYS A 1 81 ? 21.045 -15.924 -16.098 1.00 92.44 81 LYS A N 1
ATOM 638 C CA . LYS A 1 81 ? 21.812 -16.118 -14.863 1.00 92.44 81 LYS A CA 1
ATOM 639 C C . LYS A 1 81 ? 21.844 -14.838 -14.022 1.00 92.44 81 LYS A C 1
ATOM 641 O O . LYS A 1 81 ? 21.587 -14.903 -12.820 1.00 92.44 81 LYS A O 1
ATOM 646 N N . GLN A 1 82 ? 22.117 -13.693 -14.646 1.00 90.62 82 GLN A N 1
ATOM 647 C CA . GLN A 1 82 ? 22.149 -12.386 -13.987 1.00 90.62 82 GLN A CA 1
ATOM 648 C C . GLN A 1 82 ? 20.777 -11.996 -13.432 1.00 90.62 82 GLN A C 1
ATOM 650 O O . GLN A 1 82 ? 20.685 -11.642 -12.257 1.00 90.62 82 GLN A O 1
ATOM 655 N N . ALA A 1 83 ? 19.713 -12.145 -14.224 1.00 90.50 83 ALA A N 1
ATOM 656 C CA . ALA A 1 83 ? 18.345 -11.853 -13.806 1.00 90.50 83 ALA A CA 1
ATOM 657 C C . ALA A 1 83 ? 17.897 -12.741 -12.636 1.00 90.50 83 ALA A C 1
ATOM 659 O O . ALA A 1 83 ? 17.345 -12.235 -11.662 1.00 90.50 83 ALA A O 1
ATOM 660 N N . ASN A 1 84 ? 18.205 -14.042 -12.655 1.00 92.44 84 ASN A N 1
ATOM 661 C CA . ASN A 1 84 ? 17.884 -14.934 -11.537 1.00 92.44 84 ASN A CA 1
ATOM 662 C C . ASN A 1 84 ? 18.683 -14.585 -10.266 1.00 92.44 84 ASN A C 1
ATOM 664 O O . ASN A 1 84 ? 18.145 -14.584 -9.160 1.00 92.44 84 ASN A O 1
ATOM 668 N N . ALA A 1 85 ? 19.974 -14.265 -10.402 1.00 90.88 85 ALA A N 1
ATOM 669 C CA . ALA A 1 85 ? 20.805 -13.851 -9.270 1.00 90.88 85 ALA A CA 1
ATOM 670 C C . ALA A 1 85 ? 20.355 -12.502 -8.685 1.00 90.88 85 ALA A C 1
ATOM 672 O O . ALA A 1 85 ? 20.396 -12.298 -7.470 1.00 90.88 85 ALA A O 1
ATOM 673 N N . TRP A 1 86 ? 19.921 -11.575 -9.539 1.00 89.81 86 TRP A N 1
ATOM 674 C CA . TRP A 1 86 ? 19.271 -10.334 -9.136 1.00 89.81 86 TRP A CA 1
ATOM 675 C C . TRP A 1 86 ? 17.957 -10.614 -8.401 1.00 89.81 86 TRP A C 1
ATOM 677 O O . TRP A 1 86 ? 17.820 -10.180 -7.264 1.00 89.81 86 TRP A O 1
ATOM 687 N N . LEU A 1 87 ? 17.057 -11.420 -8.974 1.00 90.62 87 LEU A N 1
ATOM 688 C CA . LEU A 1 87 ? 15.766 -11.770 -8.377 1.00 90.62 87 LEU A CA 1
ATOM 689 C C . LEU A 1 87 ? 15.934 -12.368 -6.976 1.00 90.62 87 LEU A C 1
ATOM 691 O O . LEU A 1 87 ? 15.259 -11.944 -6.043 1.00 90.62 87 LEU A O 1
ATOM 695 N N . LYS A 1 88 ? 16.869 -13.311 -6.807 1.00 90.81 88 LYS A N 1
ATOM 696 C CA . LYS A 1 88 ? 17.165 -13.909 -5.498 1.00 90.81 88 LYS A CA 1
ATOM 697 C C . LYS A 1 88 ? 17.605 -12.860 -4.480 1.00 90.81 88 LYS A C 1
ATOM 699 O O . LYS A 1 88 ? 17.008 -12.780 -3.415 1.00 90.81 88 LYS A O 1
ATOM 704 N N . ARG A 1 89 ? 18.602 -12.028 -4.809 1.00 86.69 89 ARG A N 1
ATOM 705 C CA . ARG A 1 89 ? 19.077 -10.955 -3.910 1.00 86.69 89 ARG A CA 1
ATOM 706 C C . ARG A 1 89 ? 17.962 -9.979 -3.549 1.00 86.69 89 ARG A C 1
ATOM 708 O O . ARG A 1 89 ? 17.836 -9.567 -2.404 1.00 86.69 89 ARG A O 1
ATOM 715 N N . THR A 1 90 ? 17.137 -9.644 -4.526 1.00 84.81 90 THR A N 1
ATOM 716 C CA . THR A 1 90 ? 15.989 -8.766 -4.355 1.00 84.81 90 THR A CA 1
ATOM 717 C C . THR A 1 90 ? 14.948 -9.348 -3.395 1.00 84.81 90 THR A C 1
ATOM 719 O O . THR A 1 90 ? 14.487 -8.648 -2.497 1.00 84.81 90 THR A O 1
ATOM 722 N N . LEU A 1 91 ? 14.592 -10.625 -3.555 1.00 88.00 91 LEU A N 1
ATOM 723 C CA . LEU A 1 91 ? 13.661 -11.309 -2.657 1.00 88.00 91 LEU A CA 1
ATOM 724 C C . LEU A 1 91 ? 14.226 -11.424 -1.238 1.00 88.00 91 LEU A C 1
ATOM 726 O O . LEU A 1 91 ? 13.484 -11.223 -0.283 1.00 88.00 91 LEU A O 1
ATOM 730 N N . GLU A 1 92 ? 15.529 -11.681 -1.092 1.00 86.00 92 GLU A N 1
ATOM 731 C CA . GLU A 1 92 ? 16.206 -11.656 0.212 1.00 86.00 92 GLU A CA 1
ATOM 732 C C . GLU A 1 92 ? 16.092 -10.278 0.882 1.00 86.00 92 GLU A C 1
ATOM 734 O O . GLU A 1 92 ? 15.705 -10.193 2.047 1.00 86.00 92 GLU A O 1
ATOM 739 N N . ASN A 1 93 ? 16.321 -9.192 0.137 1.00 77.56 93 ASN A N 1
ATOM 740 C CA . ASN A 1 93 ? 16.171 -7.824 0.649 1.00 77.56 93 ASN A CA 1
ATOM 741 C C . ASN A 1 93 ? 14.725 -7.490 1.060 1.00 77.56 93 ASN A C 1
ATOM 743 O O . ASN A 1 93 ? 14.507 -6.628 1.912 1.00 77.56 93 ASN A O 1
ATOM 747 N N . ALA A 1 94 ? 13.735 -8.160 0.467 1.00 81.88 94 ALA A N 1
ATOM 748 C CA . ALA A 1 94 ? 12.320 -7.972 0.768 1.00 81.88 94 ALA A CA 1
ATOM 749 C C . ALA A 1 94 ? 11.807 -8.845 1.931 1.00 81.88 94 ALA A C 1
ATOM 751 O O . ALA A 1 94 ? 10.645 -8.703 2.302 1.00 81.88 94 ALA A O 1
ATOM 752 N N . LYS A 1 95 ? 12.632 -9.728 2.524 1.00 81.31 95 LYS A N 1
ATOM 753 C CA . LYS A 1 95 ? 12.195 -10.674 3.574 1.00 81.31 95 LYS A CA 1
ATOM 754 C C . LYS A 1 95 ? 11.748 -10.022 4.878 1.00 81.31 95 LYS A C 1
ATOM 756 O O . LYS A 1 95 ? 10.843 -10.546 5.516 1.00 81.31 95 LYS A O 1
ATOM 761 N N . ASN A 1 96 ? 12.366 -8.911 5.277 1.00 84.69 96 ASN A N 1
ATOM 762 C CA . ASN A 1 96 ? 11.935 -8.141 6.446 1.00 84.69 96 ASN A CA 1
ATOM 763 C C . ASN A 1 96 ? 11.483 -6.741 6.016 1.00 84.69 96 ASN A C 1
ATOM 765 O O . ASN A 1 96 ? 12.225 -5.764 6.178 1.00 84.69 96 ASN A O 1
ATOM 769 N N . PRO A 1 97 ? 10.278 -6.622 5.436 1.00 87.19 97 PRO A N 1
ATOM 770 C CA . PRO A 1 97 ? 9.836 -5.339 4.941 1.00 87.19 97 PRO A CA 1
ATOM 771 C C . PRO A 1 97 ? 9.424 -4.400 6.082 1.00 87.19 97 PRO A C 1
ATOM 773 O O . PRO A 1 97 ? 9.626 -3.192 5.951 1.00 87.19 97 PRO A O 1
ATOM 776 N N . TRP A 1 98 ? 8.978 -4.962 7.211 1.00 90.75 98 TRP A N 1
ATOM 777 C CA . TRP A 1 98 ? 8.497 -4.288 8.422 1.00 90.75 98 TRP A CA 1
ATOM 778 C C . TRP A 1 98 ? 9.598 -3.612 9.250 1.00 90.75 98 TRP A C 1
ATOM 780 O O . TRP A 1 98 ? 9.333 -2.647 9.966 1.00 90.75 98 TRP A O 1
ATOM 790 N N . GLY A 1 99 ? 10.857 -4.029 9.097 1.00 87.62 99 GLY A N 1
ATOM 791 C CA . GLY A 1 99 ? 11.978 -3.406 9.796 1.00 87.62 99 GLY A CA 1
ATOM 792 C C . GLY A 1 99 ? 11.872 -3.598 11.309 1.00 87.62 99 GLY A C 1
ATOM 793 O O . GLY A 1 99 ? 12.048 -4.713 11.787 1.00 87.62 99 GLY A O 1
ATOM 794 N N . THR A 1 100 ? 11.643 -2.507 12.045 1.00 89.75 100 THR A N 1
ATOM 795 C CA . THR A 1 100 ? 11.491 -2.491 13.512 1.00 89.75 100 THR A CA 1
ATOM 796 C C . THR A 1 100 ? 10.031 -2.476 13.971 1.00 89.75 100 THR A C 1
ATOM 798 O O . THR A 1 100 ? 9.773 -2.585 15.170 1.00 89.75 100 THR A O 1
ATOM 801 N N . LEU A 1 101 ? 9.069 -2.332 13.052 1.00 92.62 101 LEU A N 1
ATOM 802 C CA . LEU A 1 101 ? 7.657 -2.534 13.370 1.00 92.62 101 LEU A CA 1
ATOM 803 C C . LEU A 1 101 ? 7.362 -4.034 13.510 1.00 92.62 101 LEU A C 1
ATOM 805 O O . LEU A 1 101 ? 7.928 -4.820 12.748 1.00 92.62 101 LEU A O 1
ATOM 809 N N . PRO A 1 102 ? 6.452 -4.433 14.417 1.00 95.00 102 PRO A N 1
ATOM 810 C CA . PRO A 1 102 ? 5.944 -5.797 14.422 1.00 95.00 102 PRO A CA 1
ATOM 811 C C . PRO A 1 102 ? 5.163 -6.070 13.133 1.00 95.00 102 PRO A C 1
ATOM 813 O O . PRO A 1 102 ? 4.540 -5.177 12.565 1.00 95.00 102 PRO A O 1
ATOM 816 N N . THR A 1 103 ? 5.172 -7.309 12.668 1.00 95.62 103 THR A N 1
ATOM 817 C CA . THR A 1 103 ? 4.259 -7.753 11.609 1.00 95.62 103 THR A CA 1
ATOM 818 C C . THR A 1 103 ? 2.807 -7.757 12.113 1.00 95.62 103 THR A C 1
ATOM 820 O O . THR A 1 103 ? 2.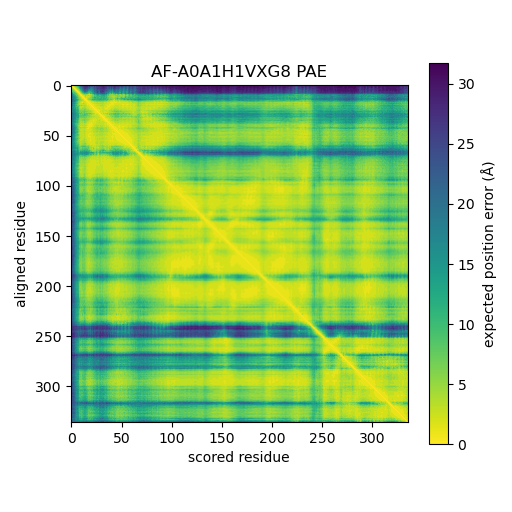570 -7.735 13.326 1.00 95.62 103 THR A O 1
ATOM 823 N N . PRO A 1 104 ? 1.794 -7.840 11.229 1.00 96.75 104 PRO A N 1
ATOM 824 C CA . PRO A 1 104 ? 0.400 -7.830 11.650 1.00 96.75 104 PRO A CA 1
ATOM 825 C C . PRO A 1 104 ? 0.056 -8.986 12.596 1.00 96.75 104 PRO A C 1
ATOM 827 O O . PRO A 1 104 ? -0.637 -8.784 13.596 1.00 96.75 104 PRO A O 1
ATOM 830 N N . ALA A 1 105 ? 0.607 -10.171 12.324 1.00 96.12 105 ALA A N 1
ATOM 831 C CA . ALA A 1 105 ? 0.440 -11.351 13.162 1.00 96.12 105 ALA A CA 1
ATOM 832 C C . ALA A 1 105 ? 1.147 -11.213 14.519 1.00 96.12 105 ALA A C 1
ATOM 834 O O . ALA A 1 105 ? 0.574 -11.584 15.539 1.00 96.12 105 ALA A O 1
ATOM 835 N N . GLU A 1 106 ? 2.358 -10.646 14.553 1.00 97.25 106 GLU A N 1
ATOM 836 C CA . GLU A 1 106 ? 3.068 -10.379 15.812 1.00 97.25 106 GLU A CA 1
ATOM 837 C C . GLU A 1 106 ? 2.312 -9.360 16.664 1.00 97.25 106 GLU A C 1
ATOM 839 O O . GLU A 1 106 ? 2.115 -9.594 17.851 1.00 97.25 106 GLU A O 1
ATOM 844 N N . LEU A 1 107 ? 1.820 -8.266 16.066 1.00 97.62 107 LEU A N 1
ATOM 845 C CA . LEU A 1 107 ? 1.024 -7.265 16.778 1.00 97.62 107 LEU A CA 1
ATOM 846 C C . LEU A 1 107 ? -0.217 -7.891 17.429 1.00 97.62 107 LEU A C 1
ATOM 848 O O . LEU A 1 107 ? -0.533 -7.560 18.570 1.00 97.62 107 LEU A O 1
ATOM 852 N N . ALA A 1 108 ? -0.885 -8.821 16.740 1.00 96.06 108 ALA A N 1
ATOM 853 C CA . ALA A 1 108 ? -2.085 -9.492 17.247 1.00 96.06 108 ALA A CA 1
ATOM 854 C C . ALA A 1 108 ? -1.821 -10.331 18.508 1.00 96.06 108 ALA A C 1
ATOM 856 O O . ALA A 1 108 ? -2.750 -10.621 19.255 1.00 96.06 108 ALA A O 1
ATOM 857 N N . GLN A 1 109 ? -0.562 -10.705 18.752 1.00 96.69 109 GLN A N 1
ATOM 858 C CA . GLN A 1 109 ? -0.132 -11.467 19.926 1.00 96.69 109 GLN A CA 1
ATOM 859 C C . GLN A 1 109 ? 0.389 -10.574 21.063 1.00 96.69 109 GLN A C 1
ATOM 861 O O . GLN A 1 109 ? 0.773 -11.080 22.116 1.00 96.69 109 GLN A O 1
ATOM 866 N N . THR A 1 110 ? 0.427 -9.253 20.867 1.00 95.56 110 THR A N 1
ATOM 867 C CA . THR A 1 110 ? 0.845 -8.300 21.905 1.00 95.56 110 THR A CA 1
ATOM 868 C C . THR A 1 110 ? -0.325 -7.836 22.770 1.00 95.56 110 THR A C 1
ATOM 870 O O . THR A 1 110 ? -1.488 -8.125 22.493 1.00 95.56 110 THR A O 1
ATOM 873 N N . ASP A 1 111 ? -0.021 -7.084 23.829 1.00 95.75 111 ASP A N 1
ATOM 874 C CA . ASP A 1 111 ? -1.049 -6.412 24.615 1.00 95.75 111 ASP A CA 1
ATOM 875 C C . ASP A 1 111 ? -1.746 -5.307 23.797 1.00 95.75 111 ASP A C 1
ATOM 877 O O . ASP A 1 111 ? -1.127 -4.325 23.379 1.00 95.75 111 ASP A O 1
ATOM 881 N N . LEU A 1 112 ? -3.058 -5.468 23.604 1.00 97.56 112 LEU A N 1
ATOM 882 C CA . LEU A 1 112 ? -3.921 -4.540 22.868 1.00 97.56 112 LEU A CA 1
ATOM 883 C C . LEU A 1 112 ? -4.633 -3.524 23.784 1.00 97.56 112 LEU A C 1
ATOM 885 O O . LEU A 1 112 ? -5.556 -2.828 23.351 1.00 97.56 112 LEU A O 1
ATOM 889 N N . SER A 1 113 ? -4.243 -3.432 25.060 1.00 96.94 113 SER A N 1
ATOM 890 C CA . SER A 1 113 ? -4.833 -2.522 26.054 1.00 96.94 113 SER A CA 1
ATOM 891 C C . SER A 1 113 ? -4.874 -1.060 25.591 1.00 96.94 113 SER A C 1
ATOM 893 O O . SER A 1 113 ? -5.890 -0.389 25.778 1.00 96.94 113 SER A O 1
ATOM 895 N N . THR A 1 114 ? -3.832 -0.583 24.902 1.00 96.12 114 THR A N 1
ATOM 896 C CA . THR A 1 114 ? -3.787 0.778 24.338 1.00 96.12 114 THR A CA 1
ATOM 897 C C . THR A 1 114 ? -4.895 1.011 23.308 1.00 96.12 114 THR A C 1
ATOM 899 O O . THR A 1 114 ? -5.539 2.060 23.319 1.00 96.12 114 THR A O 1
ATOM 902 N N . GLY A 1 115 ? -5.167 0.032 22.436 1.00 96.81 115 GLY A N 1
ATOM 903 C CA . GLY A 1 115 ? -6.271 0.113 21.480 1.00 96.81 115 GLY A CA 1
ATOM 904 C C . GLY A 1 115 ? -7.635 0.112 22.163 1.00 96.81 115 GLY A C 1
ATOM 905 O O . GLY A 1 115 ? -8.503 0.890 21.774 1.00 96.81 115 GLY A O 1
ATOM 906 N N . LYS A 1 116 ? -7.807 -0.691 23.225 1.00 97.50 116 LYS A N 1
ATOM 907 C CA . LYS A 1 116 ? -9.039 -0.710 24.038 1.00 97.50 116 LYS A CA 1
ATOM 908 C C . LYS A 1 116 ? -9.310 0.646 24.684 1.00 97.50 116 LYS A C 1
ATOM 910 O O . LYS A 1 116 ? -10.412 1.171 24.553 1.00 97.50 116 LYS A O 1
ATOM 915 N N . GLN A 1 117 ? -8.304 1.230 25.334 1.00 97.19 117 GLN A N 1
ATOM 916 C CA . GLN A 1 117 ? -8.410 2.554 25.953 1.00 97.19 117 GLN A CA 1
ATOM 917 C C . GLN A 1 117 ? -8.775 3.620 24.917 1.00 97.19 117 GLN A C 1
ATOM 919 O O . GLN A 1 117 ? -9.755 4.342 25.093 1.00 97.19 117 GLN A O 1
ATOM 924 N N . ARG A 1 118 ? -8.058 3.651 23.786 1.00 95.69 118 ARG A N 1
ATOM 925 C CA . ARG A 1 118 ? -8.326 4.605 22.703 1.00 95.69 118 ARG A CA 1
ATOM 926 C C . ARG A 1 118 ? -9.726 4.441 22.117 1.00 95.69 118 ARG A C 1
ATOM 928 O O . ARG A 1 118 ? -10.381 5.445 21.848 1.00 95.69 118 ARG A O 1
ATOM 935 N N . LEU A 1 119 ? -10.204 3.205 21.945 1.00 96.81 119 LEU A N 1
ATOM 936 C CA . LEU A 1 119 ? -11.561 2.945 21.467 1.00 96.81 119 LEU A CA 1
ATOM 937 C C . LEU A 1 119 ? -12.600 3.523 22.430 1.00 96.81 119 LEU A C 1
ATOM 939 O O . LEU A 1 119 ? -13.510 4.210 21.976 1.00 96.81 119 LEU A O 1
ATOM 943 N N . VAL A 1 120 ? -12.462 3.288 23.738 1.00 96.56 120 VAL A N 1
ATOM 944 C CA . VAL A 1 120 ? -13.379 3.826 24.759 1.00 96.56 120 VAL A CA 1
ATOM 945 C C . VAL A 1 120 ? -13.379 5.356 24.741 1.00 96.56 120 VAL A C 1
ATOM 947 O O . VAL A 1 120 ? -14.442 5.973 24.659 1.00 96.56 120 VAL A O 1
ATOM 950 N N . GLU A 1 121 ? -12.198 5.977 24.754 1.00 95.44 121 GLU A N 1
ATOM 951 C CA . GLU A 1 121 ? -12.053 7.436 24.751 1.00 95.44 121 GLU A CA 1
ATOM 952 C C . GLU A 1 121 ? -12.638 8.098 23.501 1.00 95.44 121 GLU A C 1
ATOM 954 O O . GLU A 1 121 ? -13.256 9.164 23.589 1.00 95.44 121 GLU A O 1
ATOM 959 N N . ASP A 1 122 ? -12.427 7.496 22.331 1.00 93.88 122 ASP A N 1
ATOM 960 C CA . ASP A 1 122 ? -12.948 8.025 21.077 1.00 93.88 122 ASP A CA 1
ATOM 961 C C . ASP A 1 122 ? -14.457 7.793 20.954 1.00 93.88 122 ASP A C 1
ATOM 963 O O . ASP A 1 122 ? -15.167 8.705 20.523 1.00 93.88 122 ASP A O 1
ATOM 967 N N . SER A 1 123 ? -14.957 6.636 21.402 1.00 93.56 123 SER A N 1
ATOM 968 C CA . SER A 1 123 ? -16.389 6.295 21.384 1.00 93.56 123 SER A CA 1
ATOM 969 C C . SER A 1 123 ? -17.209 7.194 22.310 1.00 93.56 123 SER A C 1
ATOM 971 O O . SER A 1 123 ? -18.360 7.498 22.016 1.00 93.56 123 SER A O 1
ATOM 973 N N . ALA A 1 124 ? -16.607 7.685 23.399 1.00 94.19 124 ALA A N 1
ATOM 974 C CA . ALA A 1 124 ? -17.234 8.665 24.284 1.00 94.19 124 ALA A CA 1
ATOM 975 C C . ALA A 1 124 ? -17.431 10.044 23.623 1.00 94.19 124 ALA A C 1
ATOM 977 O O . ALA A 1 124 ? -18.248 10.840 24.081 1.00 94.19 124 ALA A O 1
ATOM 978 N N . LYS A 1 125 ? -16.675 10.354 22.560 1.00 92.56 125 LYS A N 1
ATOM 979 C CA . LYS A 1 125 ? -16.675 11.671 21.899 1.00 92.56 125 LYS A CA 1
ATOM 980 C C . LYS A 1 125 ? -17.397 11.663 20.552 1.00 92.56 125 LYS A C 1
ATOM 982 O O . LYS A 1 125 ? -17.804 12.722 20.080 1.00 92.56 125 LYS A O 1
ATOM 987 N N . ARG A 1 126 ? -17.468 10.512 19.880 1.00 90.50 126 ARG A N 1
ATOM 988 C CA . ARG A 1 126 ? -17.999 10.359 18.516 1.00 90.50 126 ARG A CA 1
ATOM 989 C C . ARG A 1 126 ? -18.329 8.900 18.211 1.00 90.50 126 ARG A C 1
ATOM 991 O O . ARG A 1 126 ? -17.802 7.999 18.849 1.00 90.50 126 ARG A O 1
ATOM 998 N N . ALA A 1 127 ? -19.118 8.673 17.163 1.00 90.88 127 ALA A N 1
ATOM 999 C CA . ALA A 1 127 ? -19.277 7.340 16.593 1.00 90.88 127 ALA A CA 1
ATOM 1000 C C . ALA A 1 127 ? -17.940 6.855 15.998 1.00 90.88 127 ALA A C 1
ATOM 1002 O O . ALA A 1 127 ? -17.408 7.460 15.067 1.00 90.88 127 ALA A O 1
ATOM 1003 N N . THR A 1 128 ? -17.388 5.787 16.569 1.00 93.12 128 THR A N 1
ATOM 1004 C CA . THR A 1 128 ? -16.133 5.134 16.152 1.00 93.12 128 THR A CA 1
ATOM 1005 C C . THR A 1 128 ? -16.391 3.902 15.300 1.00 93.12 128 THR A C 1
ATOM 1007 O O . THR A 1 128 ? -15.687 3.689 14.321 1.00 93.12 128 THR A O 1
ATOM 1010 N N . LEU A 1 129 ? -17.415 3.126 15.654 1.00 95.00 129 LEU A N 1
ATOM 1011 C CA . LEU A 1 129 ? -17.921 1.982 14.909 1.00 95.00 129 LEU A CA 1
ATOM 1012 C C . LEU A 1 129 ? -19.373 2.242 14.525 1.00 95.00 129 LEU A C 1
ATOM 1014 O O . LEU A 1 129 ? -20.214 2.484 15.391 1.00 95.00 129 LEU A O 1
ATOM 1018 N N . PHE A 1 130 ? -19.660 2.205 13.231 1.00 94.56 130 PHE A N 1
ATOM 1019 C CA . PHE A 1 130 ? -21.000 2.428 12.695 1.00 94.56 130 PHE A CA 1
ATOM 1020 C C . PHE A 1 130 ? -21.199 1.630 11.408 1.00 94.56 130 PHE A C 1
ATOM 1022 O O . PHE A 1 130 ? -20.234 1.186 10.798 1.00 94.56 130 PHE A O 1
ATOM 1029 N N . SER A 1 131 ? -22.442 1.478 10.971 1.00 94.31 131 SER A N 1
ATOM 1030 C CA . SER A 1 131 ? -22.781 0.941 9.654 1.00 94.31 131 SER A CA 1
ATOM 1031 C C . SER A 1 131 ? -23.623 1.960 8.887 1.00 94.31 131 SER A C 1
ATOM 1033 O O . SER A 1 131 ? -24.379 2.736 9.475 1.00 94.31 131 SER A O 1
ATOM 1035 N N . HIS A 1 132 ? -23.489 1.994 7.559 1.00 91.25 132 HIS A N 1
ATOM 1036 C CA . HIS A 1 132 ? -24.334 2.857 6.720 1.00 91.25 132 HIS A CA 1
ATOM 1037 C C . HIS A 1 132 ? -25.771 2.342 6.605 1.00 91.25 132 HIS A C 1
ATOM 1039 O O . HIS A 1 132 ? -26.691 3.118 6.355 1.00 91.25 132 HIS A O 1
ATOM 1045 N N . THR A 1 133 ? -25.959 1.035 6.770 1.00 91.69 133 THR A N 1
ATOM 1046 C CA . THR A 1 133 ? -27.254 0.361 6.700 1.00 91.69 133 THR A CA 1
ATOM 1047 C C . THR A 1 133 ? -27.434 -0.545 7.920 1.00 91.69 133 THR A C 1
ATOM 1049 O O . THR A 1 133 ? -26.453 -1.125 8.399 1.00 91.69 133 THR A O 1
ATOM 1052 N N . PRO A 1 134 ? -28.662 -0.686 8.455 1.00 87.25 134 PRO A N 1
ATOM 1053 C CA . PRO A 1 134 ? -28.928 -1.621 9.545 1.00 87.25 134 PRO A CA 1
ATOM 1054 C C . PRO A 1 134 ? -28.517 -3.048 9.159 1.00 87.25 134 PRO A C 1
ATOM 1056 O O . PRO A 1 134 ? -28.929 -3.546 8.115 1.00 87.25 134 PRO A O 1
ATOM 1059 N N . GLY A 1 135 ? -27.681 -3.688 9.980 1.00 86.94 135 GLY A N 1
ATOM 1060 C CA . GLY A 1 135 ? -27.114 -5.014 9.693 1.00 86.94 135 GLY A CA 1
ATOM 1061 C C . GLY A 1 135 ? -26.035 -5.047 8.600 1.00 86.94 135 GLY A C 1
ATOM 1062 O O . GLY A 1 135 ? -25.560 -6.127 8.258 1.00 86.94 135 GLY A O 1
ATOM 1063 N N . GLY A 1 136 ? -25.652 -3.893 8.048 1.00 92.00 136 GLY A N 1
ATOM 1064 C CA . GLY A 1 136 ? -24.580 -3.772 7.065 1.00 92.00 136 GLY A CA 1
ATOM 1065 C C . GLY A 1 136 ? -23.178 -3.864 7.671 1.00 92.00 136 GLY A C 1
ATOM 1066 O O . GLY A 1 136 ? -23.002 -3.986 8.883 1.00 92.00 136 GLY A O 1
ATOM 1067 N N . GLU A 1 137 ? -22.173 -3.780 6.800 1.00 95.50 137 GLU A N 1
ATOM 1068 C CA . GLU A 1 137 ? -20.757 -3.788 7.178 1.00 95.50 137 GLU A CA 1
ATOM 1069 C C . GLU A 1 137 ? -20.431 -2.663 8.173 1.00 95.50 137 GLU A C 1
ATOM 1071 O O . GLU A 1 137 ? -20.830 -1.506 7.992 1.00 95.50 137 GLU A O 1
ATOM 1076 N N . LEU A 1 138 ? -19.684 -3.017 9.218 1.00 97.19 138 LEU A N 1
ATOM 1077 C CA . LEU A 1 138 ? -19.149 -2.081 10.190 1.00 97.19 138 LEU A CA 1
ATOM 1078 C C . LEU A 1 138 ? -17.956 -1.329 9.609 1.00 97.19 138 LEU A C 1
ATOM 1080 O O . LEU A 1 138 ? -17.061 -1.892 8.975 1.00 97.19 138 LEU A O 1
ATOM 1084 N N . ILE A 1 139 ? -17.939 -0.036 9.889 1.00 97.12 139 ILE A N 1
ATOM 1085 C CA . ILE A 1 139 ? -16.927 0.917 9.472 1.00 97.12 139 ILE A CA 1
ATOM 1086 C C . ILE A 1 139 ? -16.281 1.479 10.727 1.00 97.12 139 ILE A C 1
ATOM 1088 O O . ILE A 1 139 ? -16.957 1.993 11.621 1.00 97.12 139 ILE A O 1
ATOM 1092 N N . LEU A 1 140 ? -14.956 1.394 10.768 1.00 97.31 140 LEU A N 1
ATOM 1093 C CA . LEU A 1 140 ? -14.130 2.028 11.778 1.00 97.31 140 LEU A CA 1
ATOM 1094 C C . LEU A 1 140 ? -13.750 3.437 11.318 1.00 97.31 140 LEU A C 1
ATOM 1096 O O . LEU A 1 140 ? -13.001 3.596 10.357 1.00 97.31 140 LEU A O 1
ATOM 1100 N N . SER A 1 141 ? -14.211 4.460 12.033 1.00 95.69 141 SER A N 1
ATOM 1101 C CA . SER A 1 141 ? -13.762 5.843 11.846 1.00 95.69 141 SER A CA 1
ATOM 1102 C C . SER A 1 141 ? -12.549 6.132 12.731 1.00 95.69 141 SER A C 1
ATOM 1104 O O . SER A 1 141 ? -12.666 6.301 13.949 1.00 95.69 141 SER A O 1
ATOM 1106 N N . ILE A 1 142 ? -11.384 6.282 12.105 1.00 94.69 142 ILE A N 1
ATOM 1107 C CA . ILE A 1 142 ? -10.127 6.662 12.748 1.00 94.69 142 ILE A CA 1
ATOM 1108 C C . ILE A 1 142 ? -9.929 8.169 12.603 1.00 94.69 142 ILE A C 1
ATOM 1110 O O . ILE A 1 142 ? -9.709 8.684 11.504 1.00 94.69 142 ILE A O 1
ATOM 1114 N N . LYS A 1 143 ? -9.926 8.883 13.730 1.00 92.12 143 LYS A N 1
ATOM 1115 C CA . LYS A 1 143 ? -9.465 10.274 13.767 1.00 92.12 143 LYS A CA 1
ATOM 1116 C C . LYS A 1 143 ? -7.954 10.294 13.994 1.00 92.12 143 LYS A C 1
ATOM 1118 O O . LYS A 1 143 ? -7.486 9.710 14.978 1.00 92.12 143 LYS A O 1
ATOM 1123 N N . PRO A 1 144 ? -7.170 10.958 13.136 1.00 91.75 144 PRO A N 1
ATOM 1124 C CA . PRO A 1 144 ? -5.735 10.988 13.330 1.00 91.75 144 PRO A CA 1
ATOM 1125 C C . PRO A 1 144 ? -5.347 11.892 14.496 1.00 91.75 144 PRO A C 1
ATOM 1127 O O . PRO A 1 144 ? -5.929 12.957 14.710 1.00 91.75 144 PRO A O 1
ATOM 1130 N N . SER A 1 145 ? -4.310 11.484 15.221 1.00 94.19 145 SER A N 1
ATOM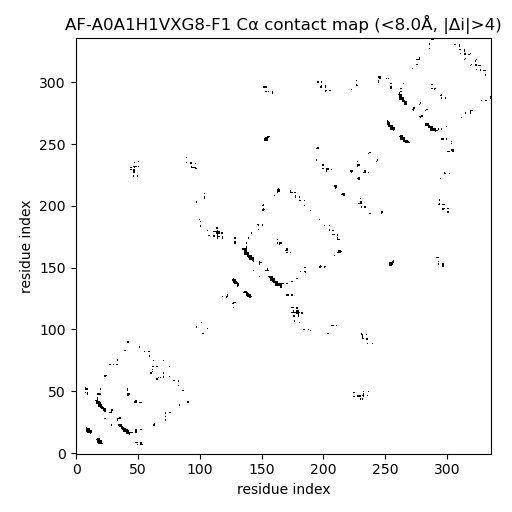 1131 C CA . SER A 1 145 ? -3.571 12.404 16.079 1.00 94.19 145 SER A CA 1
ATOM 1132 C C . SER A 1 145 ? -2.675 13.309 15.229 1.00 94.19 145 SER A C 1
ATOM 1134 O O . SER A 1 145 ? -2.365 13.006 14.072 1.00 94.19 145 SER A O 1
ATOM 1136 N N . GLN A 1 146 ? -2.180 14.396 15.822 1.00 94.75 146 GLN A N 1
ATOM 1137 C CA . GLN A 1 146 ? -1.157 15.227 15.183 1.00 94.75 146 GLN A CA 1
ATOM 1138 C C . GLN A 1 146 ? 0.101 14.411 14.843 1.00 94.75 146 GLN A C 1
ATOM 1140 O O . GLN A 1 146 ? 0.708 14.622 13.795 1.00 94.75 146 GLN A O 1
ATOM 1145 N N . VAL A 1 147 ? 0.462 13.441 15.692 1.00 95.38 147 VAL A N 1
ATOM 1146 C CA . VAL A 1 147 ? 1.605 12.552 15.460 1.00 95.38 147 VAL A CA 1
ATOM 1147 C C . VAL A 1 147 ? 1.372 11.701 14.216 1.00 95.38 147 VAL A C 1
ATOM 1149 O O . VAL A 1 147 ? 2.252 11.641 13.365 1.00 95.38 147 VAL A O 1
ATOM 1152 N N . LEU A 1 148 ? 0.181 11.117 14.050 1.00 94.62 148 LEU A N 1
ATOM 1153 C CA . LEU A 1 148 ? -0.145 10.323 12.865 1.00 94.62 148 LEU A CA 1
ATOM 1154 C C . LEU A 1 148 ? -0.153 11.172 11.586 1.00 94.62 148 LEU A C 1
ATOM 1156 O O . LEU A 1 148 ? 0.403 10.750 10.574 1.00 94.62 148 LEU A O 1
ATOM 1160 N N . GLN A 1 149 ? -0.727 12.380 11.630 1.00 94.75 149 GLN A N 1
ATOM 1161 C CA . GLN A 1 149 ? -0.714 13.298 10.483 1.00 94.75 149 GLN A CA 1
ATOM 1162 C C . GLN A 1 149 ? 0.717 13.654 10.054 1.00 94.75 149 GLN A C 1
ATOM 1164 O O . GLN A 1 149 ? 1.049 13.598 8.867 1.00 94.75 149 GLN A O 1
ATOM 1169 N N . LEU A 1 150 ? 1.590 13.970 11.017 1.00 91.62 150 LEU A N 1
ATOM 1170 C CA . LEU A 1 150 ? 3.012 14.217 10.761 1.00 91.62 150 LEU A CA 1
ATOM 1171 C C . LEU A 1 150 ? 3.705 12.966 10.221 1.00 91.62 150 LEU A C 1
ATOM 1173 O O . LEU A 1 150 ? 4.505 13.045 9.290 1.00 91.62 150 LEU A O 1
ATOM 1177 N N . ALA A 1 151 ? 3.374 11.805 10.780 1.00 90.62 151 ALA A N 1
ATOM 1178 C CA . ALA A 1 151 ? 3.990 10.544 10.430 1.00 90.62 151 ALA A CA 1
ATOM 1179 C C . ALA A 1 151 ? 3.677 10.118 8.986 1.00 90.62 151 ALA A C 1
ATOM 1181 O O . ALA A 1 151 ? 4.568 9.604 8.310 1.00 90.62 151 ALA A O 1
ATOM 1182 N N . LEU A 1 152 ? 2.452 10.380 8.518 1.00 91.38 152 LEU A N 1
ATOM 1183 C CA . LEU A 1 152 ? 1.985 10.133 7.149 1.00 91.38 152 LEU A CA 1
ATOM 1184 C C . LEU A 1 152 ? 2.231 11.312 6.194 1.00 91.38 152 LEU A C 1
ATOM 1186 O O . LEU A 1 152 ? 1.952 11.193 5.000 1.00 91.38 152 LEU A O 1
ATOM 1190 N N . ASN A 1 153 ? 2.746 12.441 6.701 1.00 90.00 153 ASN A N 1
ATOM 1191 C CA . ASN A 1 153 ? 2.910 13.696 5.960 1.00 90.00 153 ASN A CA 1
ATOM 1192 C C . ASN A 1 153 ? 1.614 14.116 5.225 1.00 90.00 153 ASN A C 1
ATOM 1194 O O . ASN A 1 153 ? 1.636 14.520 4.054 1.00 90.00 153 ASN A O 1
ATOM 1198 N N . LEU A 1 154 ? 0.485 13.971 5.928 1.00 92.12 154 LEU A N 1
ATOM 1199 C CA . LEU A 1 154 ? -0.875 14.085 5.410 1.00 92.12 154 LEU A CA 1
ATOM 1200 C C . LEU A 1 154 ? -1.780 14.750 6.455 1.00 92.12 154 LEU A C 1
ATOM 1202 O O . LEU A 1 154 ? -1.884 14.273 7.582 1.00 92.12 154 LEU A O 1
ATOM 1206 N N . GLN A 1 155 ? -2.469 15.824 6.077 1.00 93.31 155 GLN A N 1
ATOM 1207 C CA . GLN A 1 155 ? -3.497 16.464 6.897 1.00 93.31 155 GLN A CA 1
ATOM 1208 C C . GLN A 1 155 ? -4.866 15.909 6.521 1.00 93.31 155 GLN A C 1
ATOM 1210 O O . GLN A 1 155 ? -5.316 16.073 5.390 1.00 93.31 155 GLN A O 1
ATOM 1215 N N . PHE A 1 156 ? -5.532 15.245 7.453 1.00 92.94 156 PHE A N 1
ATOM 1216 C CA . PHE A 1 156 ? -6.851 14.666 7.226 1.00 92.94 156 PHE A CA 1
ATOM 1217 C C . PHE A 1 156 ? -7.662 14.674 8.510 1.00 92.94 156 PHE A C 1
ATOM 1219 O O . PHE A 1 156 ? -7.101 14.657 9.606 1.00 92.94 156 PHE A O 1
ATOM 1226 N N . ASP A 1 157 ? -8.978 14.707 8.360 1.00 90.12 157 ASP A N 1
ATOM 1227 C CA . ASP A 1 157 ? -9.902 14.821 9.481 1.00 90.12 157 ASP A CA 1
ATOM 1228 C C . ASP A 1 157 ? -10.321 13.443 9.991 1.00 90.12 157 ASP A C 1
ATOM 1230 O O . ASP A 1 157 ? -10.463 13.248 11.201 1.00 90.12 157 ASP A O 1
ATOM 1234 N N . ARG A 1 158 ? -10.484 12.474 9.078 1.00 89.56 158 ARG A N 1
ATOM 1235 C CA . ARG A 1 158 ? -10.789 11.078 9.414 1.00 89.56 158 ARG A CA 1
ATOM 1236 C C . ARG A 1 158 ? -10.430 10.103 8.292 1.00 89.56 158 ARG A C 1
ATOM 1238 O O . ARG A 1 158 ? -10.405 10.480 7.120 1.00 89.56 158 ARG A O 1
ATOM 1245 N N . ILE A 1 159 ? -10.192 8.851 8.672 1.00 91.50 159 ILE A N 1
ATOM 1246 C CA . ILE A 1 159 ? -10.158 7.684 7.784 1.00 91.50 159 ILE A CA 1
ATOM 1247 C C . ILE A 1 159 ? -11.322 6.787 8.176 1.00 91.50 159 ILE A C 1
ATOM 1249 O O . ILE A 1 159 ? -11.377 6.334 9.316 1.00 91.50 159 ILE A O 1
ATOM 1253 N N . ASP A 1 160 ? -12.201 6.502 7.225 1.00 93.44 160 ASP A N 1
ATOM 1254 C CA . ASP A 1 160 ? -13.257 5.512 7.397 1.00 93.44 160 ASP A CA 1
ATOM 1255 C C . ASP A 1 160 ? -12.791 4.206 6.761 1.00 93.44 160 ASP A C 1
ATOM 1257 O O . ASP A 1 160 ? -12.532 4.150 5.557 1.00 93.44 160 ASP A O 1
ATOM 1261 N N . TRP A 1 161 ? -12.633 3.172 7.582 1.00 95.19 161 TRP A N 1
ATOM 1262 C CA . TRP A 1 161 ? -12.141 1.875 7.148 1.00 95.19 161 TRP A CA 1
ATOM 1263 C C . TRP A 1 161 ? -13.231 0.803 7.263 1.00 95.19 161 TRP A C 1
ATOM 1265 O O . TRP A 1 161 ? -13.671 0.512 8.378 1.00 95.19 161 TRP A O 1
ATOM 1275 N N . PRO A 1 162 ? -13.673 0.201 6.147 1.00 95.56 162 PRO A N 1
ATOM 1276 C CA . PRO A 1 162 ? -14.644 -0.887 6.179 1.00 95.56 162 PRO A CA 1
ATOM 1277 C C . PRO A 1 162 ? -13.996 -2.160 6.747 1.00 95.56 162 PRO A C 1
ATOM 1279 O O . PRO A 1 162 ? -12.899 -2.545 6.332 1.00 95.56 162 PRO A O 1
ATOM 1282 N N . LEU A 1 163 ? -14.657 -2.832 7.693 1.00 96.25 163 LEU A N 1
ATOM 1283 C CA . LEU A 1 163 ? -14.085 -3.969 8.431 1.00 96.25 163 LEU A CA 1
ATOM 1284 C C . LEU A 1 163 ? -14.417 -5.351 7.849 1.00 96.25 163 LEU A C 1
ATOM 1286 O O . LEU A 1 163 ? -13.826 -6.342 8.265 1.00 96.25 163 LEU A O 1
ATOM 1290 N N . GLY A 1 164 ? -15.349 -5.455 6.906 1.00 94.56 164 GLY A N 1
ATOM 1291 C CA . GLY A 1 164 ? -15.819 -6.735 6.365 1.00 94.56 164 GLY A CA 1
ATOM 1292 C C . GLY A 1 164 ? -16.624 -7.551 7.374 1.00 94.56 164 GLY A C 1
ATOM 1293 O O . GLY A 1 164 ? -16.818 -8.746 7.180 1.00 94.56 164 GLY A O 1
ATOM 1294 N N . ILE A 1 165 ? -17.053 -6.920 8.469 1.00 95.12 165 ILE A N 1
ATOM 1295 C CA . ILE A 1 165 ? -17.665 -7.555 9.636 1.00 95.12 165 ILE A CA 1
ATOM 1296 C C . ILE A 1 165 ? -19.016 -6.892 9.892 1.00 95.12 165 ILE A C 1
ATOM 1298 O O . ILE A 1 165 ? -19.108 -5.669 9.899 1.00 95.12 165 ILE A O 1
ATOM 1302 N N . THR A 1 166 ? -20.055 -7.689 10.132 1.00 95.50 166 THR A N 1
ATOM 1303 C CA . THR A 1 166 ? -21.384 -7.207 10.553 1.00 95.50 166 THR A CA 1
ATOM 1304 C C . THR A 1 166 ? -21.622 -7.391 12.053 1.00 95.50 166 THR A C 1
ATOM 1306 O O . THR A 1 166 ? -22.457 -6.706 12.637 1.00 95.50 166 THR A O 1
ATOM 1309 N N . ASP A 1 167 ? -20.903 -8.321 12.688 1.00 95.94 167 ASP A N 1
ATOM 1310 C CA . ASP A 1 167 ? -21.004 -8.590 14.120 1.00 95.94 167 ASP A CA 1
ATOM 1311 C C . ASP A 1 167 ? -20.275 -7.521 14.948 1.00 95.94 167 ASP A C 1
ATOM 1313 O O . ASP A 1 167 ? -19.095 -7.237 14.740 1.00 95.94 167 ASP A O 1
ATOM 1317 N N . HIS A 1 168 ? -20.973 -6.932 15.918 1.00 93.19 168 HIS A N 1
ATOM 1318 C CA . HIS A 1 168 ? -20.424 -5.835 16.713 1.00 93.19 168 HIS A CA 1
ATOM 1319 C C . HIS A 1 168 ? -19.273 -6.253 17.631 1.00 93.19 168 HIS A C 1
ATOM 1321 O O . HIS A 1 168 ? -18.364 -5.447 17.823 1.00 93.19 168 HIS A O 1
ATOM 1327 N N . ALA A 1 169 ? -19.277 -7.469 18.182 1.00 95.38 169 ALA A N 1
ATOM 1328 C CA . ALA A 1 169 ? -18.203 -7.922 19.066 1.00 95.38 169 ALA A CA 1
ATOM 1329 C C . ALA A 1 169 ? -16.910 -8.152 18.269 1.00 95.38 169 ALA A C 1
ATOM 1331 O O . ALA A 1 169 ? -15.865 -7.599 18.607 1.00 95.38 169 ALA A O 1
ATOM 1332 N N . GLN A 1 170 ? -17.004 -8.848 17.134 1.00 96.00 170 GLN A N 1
ATOM 1333 C CA . GLN A 1 170 ? -15.881 -9.006 16.205 1.00 96.00 170 GLN A CA 1
ATOM 1334 C C . GLN A 1 170 ? -15.394 -7.653 15.663 1.00 96.00 170 GLN A C 1
ATOM 1336 O O . GLN A 1 170 ? -14.190 -7.421 15.549 1.00 96.00 170 GLN A O 1
ATOM 1341 N N . GLY A 1 171 ? -16.315 -6.729 15.367 1.00 96.44 171 GLY A N 1
ATOM 1342 C CA . GLY A 1 171 ? -15.979 -5.375 14.929 1.00 96.44 171 GLY A CA 1
ATOM 1343 C C . GLY A 1 171 ? -15.235 -4.570 15.999 1.00 96.44 171 GLY A C 1
ATOM 1344 O O . GLY A 1 171 ? -14.314 -3.820 15.674 1.00 96.44 171 GLY A O 1
ATOM 1345 N N . GLN A 1 172 ? -15.585 -4.750 17.277 1.00 96.94 172 GLN A N 1
ATOM 1346 C CA . GLN A 1 172 ? -14.857 -4.161 18.402 1.00 96.94 172 GLN A CA 1
ATOM 1347 C C . GLN A 1 172 ? -13.437 -4.718 18.511 1.00 96.94 172 GLN A C 1
ATOM 1349 O O . GLN A 1 172 ? -12.500 -3.931 18.634 1.00 96.94 172 GLN A O 1
ATOM 1354 N N . ASP A 1 173 ? -13.253 -6.033 18.403 1.00 97.19 173 ASP A N 1
ATOM 1355 C CA . ASP A 1 173 ? -11.922 -6.649 18.439 1.00 97.19 173 ASP A CA 1
ATOM 1356 C C . ASP A 1 173 ? -11.040 -6.166 17.276 1.00 97.19 173 ASP A C 1
ATOM 1358 O O . ASP A 1 173 ? -9.887 -5.766 17.480 1.00 97.19 173 ASP A O 1
ATOM 1362 N N . ALA A 1 174 ? -11.602 -6.095 16.065 1.00 97.88 174 ALA A N 1
ATOM 1363 C CA . ALA A 1 174 ? -10.921 -5.551 14.892 1.00 97.88 174 ALA A CA 1
ATOM 1364 C C . ALA A 1 174 ? -10.544 -4.068 15.075 1.00 97.88 174 ALA A C 1
ATOM 1366 O O . ALA A 1 174 ? -9.431 -3.654 14.737 1.00 97.88 174 ALA A O 1
ATOM 1367 N N . ALA A 1 175 ? -11.434 -3.263 15.664 1.00 97.88 175 ALA A N 1
ATOM 1368 C CA . ALA A 1 175 ? -11.162 -1.863 15.978 1.00 97.88 175 ALA A CA 1
ATOM 1369 C C . ALA A 1 175 ? -10.059 -1.693 17.026 1.00 97.88 175 ALA A C 1
ATOM 1371 O O . ALA A 1 175 ? -9.183 -0.842 16.866 1.00 97.88 175 ALA A O 1
ATOM 1372 N N . VAL A 1 176 ? -10.070 -2.511 18.079 1.00 98.31 176 VAL A N 1
ATOM 1373 C CA . VAL A 1 176 ? -9.028 -2.531 19.112 1.00 98.31 176 VAL A CA 1
ATOM 1374 C C . VAL A 1 176 ? -7.668 -2.844 18.494 1.00 98.31 176 VAL A C 1
ATOM 1376 O O . VAL A 1 176 ? -6.687 -2.145 18.772 1.00 98.31 176 VAL A O 1
ATOM 1379 N N . TYR A 1 177 ? -7.606 -3.847 17.619 1.00 98.62 177 TYR A N 1
ATOM 1380 C CA . TYR A 1 177 ? -6.389 -4.187 16.892 1.00 98.62 177 TYR A CA 1
ATOM 1381 C C . TYR A 1 177 ? -5.902 -3.014 16.025 1.00 98.62 177 TYR A C 1
ATOM 1383 O O . TYR A 1 177 ? -4.761 -2.567 16.165 1.00 98.62 177 TYR A O 1
ATOM 1391 N N . ALA A 1 178 ? -6.782 -2.450 15.191 1.00 98.06 178 ALA A N 1
ATOM 1392 C CA . ALA A 1 178 ? -6.455 -1.337 14.303 1.00 98.06 178 ALA A CA 1
ATOM 1393 C C . ALA A 1 178 ? -5.974 -0.091 15.070 1.00 98.06 178 ALA A C 1
ATOM 1395 O O . ALA A 1 178 ? -4.988 0.539 14.689 1.00 98.06 178 ALA A O 1
ATOM 1396 N N . LEU A 1 179 ? -6.617 0.256 16.187 1.00 97.75 179 LEU A N 1
ATOM 1397 C CA . LEU A 1 179 ? -6.215 1.397 17.014 1.00 97.75 179 LEU A CA 1
ATOM 1398 C C . LEU A 1 179 ? -4.898 1.148 17.758 1.00 97.75 179 LEU A C 1
ATOM 1400 O O . LEU A 1 179 ? -4.115 2.085 17.940 1.00 97.75 179 LEU A O 1
ATOM 1404 N N . THR A 1 180 ? -4.610 -0.102 18.131 1.00 98.31 180 THR A N 1
ATOM 1405 C CA . THR A 1 180 ? -3.288 -0.485 18.652 1.00 98.31 180 THR A CA 1
ATOM 1406 C C . THR A 1 180 ? -2.216 -0.326 17.571 1.00 98.31 180 THR A C 1
ATOM 1408 O O . THR A 1 180 ? -1.150 0.229 17.839 1.00 98.31 180 THR A O 1
ATOM 1411 N N . ALA A 1 181 ? -2.507 -0.729 16.331 1.00 97.81 181 ALA A N 1
ATOM 1412 C CA . ALA A 1 181 ? -1.606 -0.539 15.196 1.00 97.81 181 ALA A CA 1
ATOM 1413 C C . ALA A 1 181 ? -1.310 0.946 14.935 1.00 97.81 181 ALA A C 1
ATOM 1415 O O . ALA A 1 181 ? -0.151 1.331 14.763 1.00 97.81 181 ALA A O 1
ATOM 1416 N N . VAL A 1 182 ? -2.336 1.802 14.983 1.00 97.19 182 VAL A N 1
ATOM 1417 C CA . VAL A 1 182 ? -2.170 3.260 14.878 1.00 97.19 182 VAL A CA 1
ATOM 1418 C C . VAL A 1 182 ? -1.248 3.787 15.982 1.00 97.19 182 VAL A C 1
ATOM 1420 O O . VAL A 1 182 ? -0.320 4.537 15.683 1.00 97.19 182 VAL A O 1
ATOM 1423 N N . ALA A 1 183 ? -1.436 3.355 17.233 1.00 96.44 183 ALA A N 1
ATOM 1424 C CA . ALA A 1 183 ? -0.565 3.753 18.341 1.00 96.44 183 ALA A CA 1
ATOM 1425 C C . ALA A 1 183 ? 0.897 3.315 18.123 1.00 96.44 183 ALA A C 1
ATOM 1427 O O . ALA A 1 183 ? 1.821 4.088 18.382 1.00 96.44 183 ALA A O 1
ATOM 1428 N N . LYS A 1 184 ? 1.132 2.112 17.580 1.00 95.94 184 LYS A N 1
ATOM 1429 C CA . LYS A 1 184 ? 2.487 1.656 17.222 1.00 95.94 184 LYS A CA 1
ATOM 1430 C C . LYS A 1 184 ? 3.120 2.506 16.128 1.00 95.94 184 LYS A C 1
ATOM 1432 O O . LYS A 1 184 ? 4.303 2.819 16.221 1.00 95.94 184 LYS A O 1
ATOM 1437 N N . LEU A 1 185 ? 2.354 2.920 15.122 1.00 95.38 185 LEU A N 1
ATOM 1438 C CA . LEU A 1 185 ? 2.852 3.811 14.070 1.00 95.38 185 LEU A CA 1
ATOM 1439 C C . LEU A 1 185 ? 3.194 5.208 14.598 1.00 95.38 185 LEU A C 1
ATOM 1441 O O . LEU A 1 185 ? 4.182 5.796 14.156 1.00 95.38 185 LEU A O 1
ATOM 1445 N N . GLU A 1 186 ? 2.410 5.720 15.547 1.00 95.12 186 GLU A N 1
ATOM 1446 C CA . GLU A 1 186 ? 2.658 7.003 16.215 1.00 95.12 186 GLU A CA 1
ATOM 1447 C C . GLU A 1 186 ? 3.931 6.965 17.080 1.00 95.12 186 GLU A C 1
ATOM 1449 O O . GLU A 1 186 ? 4.653 7.956 17.153 1.00 95.12 186 GLU A O 1
ATOM 1454 N N . GLN A 1 187 ? 4.249 5.816 17.681 1.00 93.38 187 GLN A N 1
ATOM 1455 C CA . GLN A 1 187 ? 5.456 5.605 18.495 1.00 93.38 187 GLN A CA 1
ATOM 1456 C C . GLN A 1 187 ? 6.691 5.199 17.675 1.00 93.38 187 GLN A C 1
ATOM 1458 O O . GLN A 1 187 ? 7.806 5.171 18.195 1.00 93.38 187 GLN A O 1
ATOM 1463 N N . HIS A 1 188 ? 6.515 4.853 16.399 1.00 92.62 188 HIS A N 1
ATOM 1464 C CA . HIS A 1 188 ? 7.587 4.309 15.580 1.00 92.62 188 HIS A CA 1
ATOM 1465 C C . HIS A 1 188 ? 8.579 5.384 15.125 1.00 92.62 188 HIS A C 1
ATOM 1467 O O . HIS A 1 188 ? 8.260 6.259 14.305 1.00 92.62 188 HIS A O 1
ATOM 1473 N N . THR A 1 189 ? 9.823 5.232 15.573 1.00 85.31 189 THR A N 1
ATOM 1474 C CA . THR A 1 189 ? 10.978 5.980 15.074 1.00 85.31 189 THR A CA 1
ATOM 1475 C C . THR A 1 189 ? 11.610 5.210 13.912 1.00 85.31 189 THR A C 1
ATOM 1477 O O . THR A 1 189 ? 12.174 4.139 14.135 1.00 85.31 189 THR A O 1
ATOM 1480 N N . PRO A 1 190 ? 11.518 5.713 12.668 1.00 74.50 190 PRO A N 1
ATOM 1481 C CA . PRO A 1 190 ? 12.096 5.035 11.521 1.00 74.50 190 PRO A CA 1
ATOM 1482 C C . PRO A 1 190 ? 13.622 5.040 11.608 1.00 74.50 190 PRO A C 1
ATOM 1484 O O . PRO A 1 190 ? 14.221 5.994 12.106 1.00 74.50 190 PRO A O 1
ATOM 1487 N N . ASN A 1 191 ? 14.248 3.998 11.059 1.00 76.62 191 ASN A N 1
ATOM 1488 C CA . ASN A 1 191 ? 15.698 3.965 10.868 1.00 76.62 191 ASN A CA 1
ATOM 1489 C C . ASN A 1 191 ? 16.153 5.211 10.094 1.00 76.62 191 ASN A C 1
ATOM 1491 O O . ASN A 1 191 ? 15.480 5.620 9.147 1.00 76.62 191 ASN A O 1
ATOM 1495 N N . ALA A 1 192 ? 17.309 5.774 10.457 1.00 71.06 192 ALA A N 1
ATOM 1496 C CA . ALA A 1 192 ? 17.838 6.990 9.829 1.00 71.06 192 ALA A CA 1
ATOM 1497 C C . ALA A 1 192 ? 17.986 6.862 8.299 1.00 71.06 192 ALA A C 1
ATOM 1499 O O . ALA A 1 192 ? 17.786 7.832 7.571 1.00 71.06 192 ALA A O 1
ATOM 1500 N N . ASP A 1 193 ? 18.250 5.648 7.813 1.00 72.19 193 ASP A N 1
ATOM 1501 C CA . ASP A 1 193 ? 18.424 5.353 6.388 1.00 72.19 193 ASP A CA 1
ATOM 1502 C C . ASP A 1 193 ? 17.103 5.109 5.636 1.00 72.19 193 ASP A C 1
ATOM 1504 O O . ASP A 1 193 ? 17.102 4.945 4.412 1.00 72.19 193 ASP A O 1
ATOM 1508 N N . LEU A 1 194 ? 15.961 5.065 6.339 1.00 76.12 194 LEU A N 1
ATOM 1509 C CA . LEU A 1 194 ? 14.662 4.818 5.718 1.00 76.12 194 LEU A CA 1
ATOM 1510 C C . LEU A 1 194 ? 14.214 6.041 4.911 1.00 76.12 194 LEU A C 1
ATOM 1512 O O . LEU A 1 194 ? 13.715 7.035 5.442 1.00 76.12 194 LEU A O 1
ATOM 1516 N N . ARG A 1 195 ? 14.327 5.926 3.589 1.00 77.38 195 ARG A N 1
ATOM 1517 C CA . ARG A 1 195 ? 13.762 6.894 2.644 1.00 77.38 195 ARG A CA 1
ATOM 1518 C C . ARG A 1 195 ? 12.237 6.766 2.588 1.00 77.38 195 ARG A C 1
ATOM 1520 O O . ARG A 1 195 ? 11.695 5.682 2.781 1.00 77.38 195 ARG A O 1
ATOM 1527 N N . HIS A 1 196 ? 11.556 7.877 2.298 1.00 81.81 196 HIS A N 1
ATOM 1528 C CA . HIS A 1 196 ? 10.091 7.954 2.154 1.00 81.81 196 HIS A CA 1
ATOM 1529 C C . HIS A 1 196 ? 9.325 7.348 3.345 1.00 81.81 196 HIS A C 1
ATOM 1531 O O . HIS A 1 196 ? 8.417 6.531 3.189 1.00 81.81 196 HIS A O 1
ATOM 1537 N N . SER A 1 197 ? 9.688 7.762 4.562 1.00 85.81 197 SER A N 1
ATOM 1538 C CA . SER A 1 197 ? 9.101 7.254 5.812 1.00 85.81 197 SER A CA 1
ATOM 1539 C C . SER A 1 197 ? 7.572 7.378 5.878 1.00 85.81 197 SER A C 1
ATOM 1541 O O . SER A 1 197 ? 6.918 6.510 6.454 1.00 85.81 197 SER A O 1
ATOM 1543 N N . ALA A 1 198 ? 6.990 8.401 5.245 1.00 88.81 198 ALA A N 1
ATOM 1544 C CA . ALA A 1 198 ? 5.541 8.565 5.135 1.00 88.81 198 ALA A CA 1
ATOM 1545 C C . ALA A 1 198 ? 4.882 7.436 4.326 1.00 88.81 198 ALA A C 1
ATOM 1547 O O . ALA A 1 198 ? 3.863 6.893 4.744 1.00 88.81 198 ALA A O 1
ATOM 1548 N N . THR A 1 199 ? 5.495 7.031 3.211 1.00 89.88 199 THR A N 1
ATOM 1549 C CA . THR A 1 199 ? 5.020 5.912 2.375 1.00 89.88 199 THR A CA 1
ATOM 1550 C C . THR A 1 199 ? 5.115 4.595 3.117 1.00 89.88 199 THR A C 1
ATOM 1552 O O . THR A 1 199 ? 4.151 3.836 3.147 1.00 89.88 199 THR A O 1
ATOM 1555 N N . PHE A 1 200 ? 6.253 4.355 3.772 1.00 91.62 200 PHE A N 1
ATOM 1556 C CA . PHE A 1 200 ? 6.431 3.184 4.620 1.00 91.62 200 PHE A CA 1
ATOM 1557 C C . PHE A 1 200 ? 5.313 3.087 5.667 1.00 91.62 200 PHE A C 1
ATOM 1559 O O . PHE A 1 200 ? 4.650 2.062 5.777 1.00 91.62 200 PHE A O 1
ATOM 1566 N N . ARG A 1 201 ? 5.039 4.173 6.397 1.00 93.62 201 ARG A N 1
ATOM 1567 C CA . ARG A 1 201 ? 3.991 4.180 7.425 1.00 93.62 201 ARG A CA 1
ATOM 1568 C C . ARG A 1 201 ? 2.580 4.060 6.850 1.00 93.62 201 ARG A C 1
ATOM 1570 O O . ARG A 1 201 ? 1.749 3.413 7.476 1.00 93.62 201 ARG A O 1
ATOM 1577 N N . ALA A 1 202 ? 2.307 4.639 5.680 1.00 94.69 202 ALA A N 1
ATOM 1578 C CA . ALA A 1 202 ? 1.016 4.494 5.007 1.00 94.69 202 ALA A CA 1
ATOM 1579 C C . ALA A 1 202 ? 0.751 3.039 4.593 1.00 94.69 202 ALA A C 1
ATOM 1581 O O . ALA A 1 202 ? -0.352 2.541 4.796 1.00 94.69 202 ALA A O 1
ATOM 1582 N N . LEU A 1 203 ? 1.765 2.343 4.073 1.00 95.00 203 LEU A N 1
ATOM 1583 C CA . LEU A 1 203 ? 1.657 0.929 3.708 1.00 95.00 203 LEU A CA 1
ATOM 1584 C C . LEU A 1 203 ? 1.594 0.013 4.928 1.00 95.00 203 LEU A C 1
ATOM 1586 O O . LEU A 1 203 ? 0.806 -0.924 4.936 1.00 95.00 203 LEU A O 1
ATOM 1590 N N . ALA A 1 204 ? 2.351 0.315 5.984 1.00 96.19 204 ALA A N 1
ATOM 1591 C CA . ALA A 1 204 ? 2.224 -0.400 7.249 1.00 96.19 204 ALA A CA 1
ATOM 1592 C C . ALA A 1 204 ? 0.807 -0.250 7.828 1.00 96.19 204 ALA A C 1
ATOM 1594 O O . ALA A 1 204 ? 0.197 -1.242 8.216 1.00 96.19 204 ALA A O 1
ATOM 1595 N N . LEU A 1 205 ? 0.252 0.971 7.829 1.00 96.81 205 LEU A N 1
ATOM 1596 C CA . LEU A 1 205 ? -1.135 1.213 8.229 1.00 96.81 205 LEU A CA 1
ATOM 1597 C C . LEU A 1 205 ? -2.107 0.408 7.362 1.00 96.81 205 LEU A C 1
ATOM 1599 O O . LEU A 1 205 ? -2.977 -0.257 7.908 1.00 96.81 205 LEU A O 1
ATOM 1603 N N . TYR A 1 206 ? -1.944 0.437 6.039 1.00 96.50 206 TYR A N 1
ATOM 1604 C CA . TYR A 1 206 ? -2.772 -0.336 5.115 1.00 96.50 206 TYR A CA 1
ATOM 1605 C C . TYR A 1 206 ? -2.770 -1.829 5.441 1.00 96.50 206 TYR A C 1
ATOM 1607 O O . TYR A 1 206 ? -3.837 -2.419 5.575 1.00 96.50 206 TYR A O 1
ATOM 1615 N N . GLU A 1 207 ? -1.595 -2.436 5.609 1.00 96.25 207 GLU A N 1
ATOM 1616 C CA . GLU A 1 207 ? -1.479 -3.871 5.880 1.00 96.25 207 GLU A CA 1
ATOM 1617 C C . GLU A 1 207 ? -2.051 -4.253 7.250 1.00 96.25 207 GLU A C 1
ATOM 1619 O O . GLU A 1 207 ? -2.741 -5.267 7.353 1.00 96.25 207 GLU A O 1
ATOM 1624 N N . TYR A 1 208 ? -1.857 -3.428 8.286 1.00 97.81 208 TYR A N 1
ATOM 1625 C CA . TYR A 1 208 ? -2.531 -3.632 9.571 1.00 97.81 208 TYR A CA 1
ATOM 1626 C C . TYR A 1 208 ? -4.054 -3.544 9.438 1.00 97.81 208 TYR A C 1
ATOM 1628 O O . TYR A 1 208 ? -4.776 -4.392 9.955 1.00 97.81 208 TYR A O 1
ATOM 1636 N N . LEU A 1 209 ? -4.563 -2.536 8.731 1.00 96.94 209 LEU A N 1
ATOM 1637 C CA . LEU A 1 209 ? -6.000 -2.368 8.539 1.00 96.94 209 LEU A CA 1
ATOM 1638 C C . LEU A 1 209 ? -6.609 -3.493 7.685 1.00 96.94 209 LEU A C 1
ATOM 1640 O O . LEU A 1 209 ? -7.738 -3.910 7.936 1.00 96.94 209 LEU A O 1
ATOM 1644 N N . CYS A 1 210 ? -5.859 -4.027 6.720 1.00 96.00 210 CYS A N 1
ATOM 1645 C CA . CYS A 1 210 ? -6.241 -5.226 5.980 1.00 96.00 210 CYS A CA 1
ATOM 1646 C C . CYS A 1 210 ? -6.294 -6.447 6.901 1.00 96.00 210 CYS A C 1
ATOM 1648 O O . CYS A 1 210 ? -7.280 -7.171 6.866 1.00 96.00 210 CYS A O 1
ATOM 1650 N N . TYR A 1 211 ? -5.289 -6.648 7.761 1.00 96.88 211 TYR A N 1
ATOM 1651 C CA . TYR A 1 211 ? -5.250 -7.765 8.714 1.00 96.88 211 TYR A CA 1
ATOM 1652 C C . TYR A 1 211 ? -6.380 -7.716 9.754 1.00 96.88 211 TYR A C 1
ATOM 1654 O O . TYR A 1 211 ? -6.821 -8.753 10.236 1.00 96.88 211 TYR A O 1
ATOM 1662 N N . ALA A 1 212 ? -6.882 -6.522 10.081 1.00 96.50 212 ALA A N 1
ATOM 1663 C CA . ALA A 1 212 ? -8.052 -6.363 10.944 1.00 96.50 212 ALA A CA 1
ATOM 1664 C C . ALA A 1 212 ? -9.344 -6.929 10.318 1.00 96.50 212 ALA A C 1
ATOM 1666 O O . ALA A 1 212 ? -10.323 -7.141 11.032 1.00 96.50 212 ALA A O 1
ATOM 1667 N N . ARG A 1 213 ? -9.368 -7.152 8.995 1.00 96.12 213 ARG A N 1
ATOM 1668 C CA . ARG A 1 213 ? -10.506 -7.736 8.281 1.00 96.12 213 ARG A CA 1
ATOM 1669 C C . ARG A 1 213 ? -10.375 -9.264 8.191 1.00 96.12 213 ARG A C 1
ATOM 1671 O O . ARG A 1 213 ? -9.269 -9.761 7.976 1.00 96.12 213 ARG A O 1
ATOM 1678 N N . PRO A 1 214 ? -11.488 -10.020 8.211 1.00 93.69 214 PRO A N 1
ATOM 1679 C CA . PRO A 1 214 ? -11.458 -11.478 8.049 1.00 93.69 214 PRO A CA 1
ATOM 1680 C C . PRO A 1 214 ? -10.892 -11.943 6.699 1.00 93.69 214 PRO A C 1
ATOM 1682 O O . PRO A 1 214 ? -10.322 -13.025 6.597 1.00 93.69 214 PRO A O 1
ATOM 1685 N N . ASP A 1 215 ? -11.058 -11.128 5.655 1.00 92.19 215 ASP A N 1
ATOM 1686 C CA . ASP A 1 215 ? -10.597 -11.400 4.292 1.00 92.19 215 ASP A CA 1
ATOM 1687 C C . ASP A 1 215 ? -9.168 -10.900 4.022 1.00 92.19 215 ASP A C 1
ATOM 1689 O O . ASP A 1 215 ? -8.710 -10.949 2.879 1.00 92.19 215 ASP A O 1
ATOM 1693 N N . CYS A 1 216 ? -8.474 -10.375 5.040 1.00 90.00 216 CYS A N 1
ATOM 1694 C CA . CYS A 1 216 ? -7.151 -9.763 4.916 1.00 90.00 216 CYS A CA 1
ATOM 1695 C C . CYS A 1 216 ? -7.074 -8.682 3.817 1.00 90.00 216 CYS A C 1
ATOM 1697 O O . CYS A 1 216 ? -6.028 -8.502 3.191 1.00 90.00 216 CYS A O 1
ATOM 1699 N N . GLY A 1 217 ? -8.182 -7.980 3.552 1.00 89.19 217 GLY A N 1
ATOM 1700 C CA . GLY A 1 217 ? -8.273 -6.938 2.528 1.00 89.19 217 GLY A CA 1
ATOM 1701 C C . GLY A 1 217 ? -8.557 -7.436 1.107 1.00 89.19 217 GLY A C 1
ATOM 1702 O O . GLY A 1 217 ? -8.530 -6.628 0.182 1.00 89.19 217 GLY A O 1
ATOM 1703 N N . ALA A 1 218 ? -8.857 -8.724 0.902 1.00 86.25 218 ALA A N 1
ATOM 1704 C CA . ALA A 1 218 ? -9.111 -9.280 -0.430 1.00 86.25 218 ALA A CA 1
ATOM 1705 C C . ALA A 1 218 ? -10.307 -8.641 -1.167 1.00 86.25 218 ALA A C 1
ATOM 1707 O O . ALA A 1 218 ? -10.284 -8.575 -2.394 1.00 86.25 218 ALA A O 1
ATOM 1708 N N . ALA A 1 219 ? -11.334 -8.161 -0.453 1.00 87.44 219 ALA A N 1
ATOM 1709 C CA . ALA A 1 219 ? -12.485 -7.479 -1.054 1.00 87.44 219 ALA A CA 1
ATOM 1710 C C . ALA A 1 219 ? -12.318 -5.951 -1.175 1.00 87.44 219 ALA A C 1
ATOM 1712 O O . ALA A 1 219 ? -13.242 -5.268 -1.621 1.00 87.44 219 ALA A O 1
ATOM 1713 N N . LEU A 1 220 ? -11.174 -5.391 -0.767 1.00 88.69 220 LEU A N 1
ATOM 1714 C CA . LEU A 1 220 ? -10.921 -3.955 -0.870 1.00 88.69 220 LEU A CA 1
ATOM 1715 C C . LEU A 1 220 ? -10.484 -3.560 -2.289 1.00 88.69 220 LEU A C 1
ATOM 1717 O O . LEU A 1 220 ? -9.876 -4.365 -2.998 1.00 88.69 220 LEU A O 1
ATOM 1721 N N . PRO A 1 221 ? -10.734 -2.305 -2.709 1.00 84.69 221 PRO A N 1
ATOM 1722 C CA . PRO A 1 221 ? -10.161 -1.780 -3.940 1.00 84.69 221 PRO A CA 1
ATOM 1723 C C . PRO A 1 221 ? -8.635 -1.892 -3.920 1.00 84.69 221 PRO A C 1
ATOM 1725 O O . PRO A 1 221 ? -7.984 -1.421 -2.984 1.00 84.69 221 PRO A O 1
ATOM 1728 N N . GLU A 1 222 ? -8.060 -2.489 -4.965 1.00 80.12 222 GLU A N 1
ATOM 1729 C CA . GLU A 1 222 ? -6.609 -2.605 -5.068 1.00 80.12 222 GLU A CA 1
ATOM 1730 C C . GLU A 1 222 ? -5.950 -1.221 -5.158 1.00 80.12 222 GLU A C 1
ATOM 1732 O O . GLU A 1 222 ? -6.422 -0.321 -5.861 1.00 80.12 222 GLU A O 1
ATOM 1737 N N . ILE A 1 223 ? -4.803 -1.070 -4.491 1.00 86.56 223 ILE A N 1
ATOM 1738 C CA . ILE A 1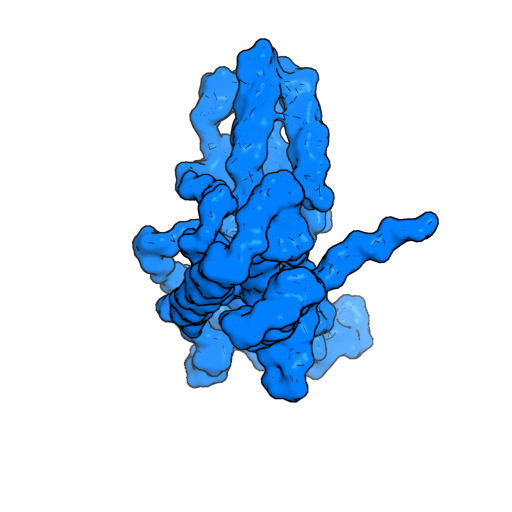 223 ? -3.905 0.062 -4.732 1.00 86.56 223 ILE A CA 1
ATOM 1739 C C . ILE A 1 223 ? -3.504 0.037 -6.221 1.00 86.56 223 ILE A C 1
ATOM 1741 O O . ILE A 1 223 ? -3.128 -1.032 -6.718 1.00 86.56 223 ILE A O 1
ATOM 1745 N N . PRO A 1 224 ? -3.563 1.181 -6.938 1.00 83.88 224 PRO A N 1
ATOM 1746 C CA . PRO A 1 224 ? -3.177 1.259 -8.344 1.00 83.88 224 PRO A CA 1
ATOM 1747 C C . PRO A 1 224 ? -1.847 0.553 -8.627 1.00 83.88 224 PRO A C 1
ATOM 1749 O O . PRO A 1 224 ? -0.876 0.714 -7.892 1.00 83.88 224 PRO A O 1
ATOM 1752 N N . THR A 1 225 ? -1.801 -0.258 -9.688 1.00 77.88 225 THR A N 1
ATOM 1753 C CA . THR A 1 225 ? -0.678 -1.191 -9.942 1.00 77.88 225 THR A CA 1
ATOM 1754 C C . THR A 1 225 ? 0.672 -0.519 -10.222 1.00 77.88 225 THR A C 1
ATOM 1756 O O . THR A 1 225 ? 1.713 -1.182 -10.264 1.00 77.88 225 THR A O 1
ATOM 1759 N N . ASP A 1 226 ? 0.661 0.780 -10.484 1.00 75.50 226 ASP A N 1
ATOM 1760 C CA . ASP A 1 226 ? 1.822 1.640 -10.675 1.00 75.50 226 ASP A CA 1
ATOM 1761 C C . ASP A 1 226 ? 2.374 2.208 -9.353 1.00 75.50 226 ASP A C 1
ATOM 1763 O O . ASP A 1 226 ? 3.487 2.731 -9.333 1.00 75.50 226 ASP A O 1
ATOM 1767 N N . LEU A 1 227 ? 1.637 2.057 -8.250 1.00 83.38 227 LEU A N 1
ATOM 1768 C CA . LEU A 1 227 ? 2.059 2.387 -6.893 1.00 83.38 227 LEU A CA 1
ATOM 1769 C C . LEU A 1 227 ? 2.495 1.116 -6.139 1.00 83.38 227 LEU A C 1
ATOM 1771 O O . LEU A 1 227 ? 2.051 0.010 -6.460 1.00 83.38 227 LEU A O 1
ATOM 1775 N N . PRO A 1 228 ? 3.367 1.233 -5.121 1.00 84.88 228 PRO A N 1
ATOM 1776 C CA . PRO A 1 228 ? 3.692 0.093 -4.273 1.00 84.88 228 PRO A CA 1
ATOM 1777 C C . PRO A 1 228 ? 2.450 -0.323 -3.473 1.00 84.88 228 PRO A C 1
ATOM 1779 O O . PRO A 1 228 ? 1.945 0.456 -2.674 1.00 84.88 228 PRO A O 1
ATOM 1782 N N . GLY A 1 229 ? 1.962 -1.546 -3.692 1.00 87.19 229 GLY A N 1
ATOM 1783 C CA . GLY A 1 229 ? 0.768 -2.079 -3.019 1.00 87.19 229 GLY A CA 1
ATOM 1784 C C . GLY A 1 229 ? 1.029 -2.779 -1.680 1.00 87.19 229 GLY A C 1
ATOM 1785 O O . GLY A 1 229 ? 0.083 -3.211 -1.032 1.00 87.19 229 GLY A O 1
ATOM 1786 N N . SER A 1 230 ? 2.295 -2.915 -1.279 1.00 90.44 230 SER A N 1
ATOM 1787 C CA . SER A 1 230 ? 2.715 -3.528 -0.013 1.00 90.44 230 SER A CA 1
ATOM 1788 C C . SER A 1 230 ? 4.074 -2.994 0.440 1.00 90.44 230 SER A C 1
ATOM 1790 O O . SER A 1 230 ? 4.841 -2.440 -0.358 1.00 90.44 230 SER A O 1
ATOM 1792 N N . LEU A 1 231 ? 4.413 -3.185 1.714 1.00 90.31 231 LEU A N 1
ATOM 1793 C CA . LEU A 1 231 ? 5.721 -2.870 2.281 1.00 90.31 231 LEU A CA 1
ATOM 1794 C C . LEU A 1 231 ? 6.844 -3.636 1.579 1.00 90.31 231 LEU A C 1
ATOM 1796 O O . LEU A 1 231 ? 7.917 -3.074 1.345 1.00 90.31 231 LEU A O 1
ATOM 1800 N N . ALA A 1 232 ? 6.609 -4.896 1.206 1.00 88.44 232 ALA A N 1
ATOM 1801 C CA . ALA A 1 232 ? 7.581 -5.684 0.457 1.00 88.44 232 ALA A CA 1
ATOM 1802 C C . ALA A 1 232 ? 7.816 -5.082 -0.938 1.00 88.44 232 ALA A C 1
ATOM 1804 O O . ALA A 1 232 ? 8.966 -4.884 -1.344 1.00 88.44 232 ALA A O 1
ATOM 1805 N N . ALA A 1 233 ? 6.742 -4.720 -1.651 1.00 86.19 233 ALA A N 1
ATOM 1806 C CA . ALA A 1 233 ? 6.839 -4.052 -2.948 1.00 86.19 233 ALA A CA 1
ATOM 1807 C C . ALA A 1 233 ? 7.552 -2.696 -2.833 1.00 86.19 233 ALA A C 1
ATOM 1809 O O . ALA A 1 233 ? 8.406 -2.368 -3.658 1.00 86.19 233 ALA A O 1
ATOM 1810 N N . PHE A 1 234 ? 7.272 -1.933 -1.775 1.00 85.50 234 PHE A N 1
ATOM 1811 C CA . PHE A 1 234 ? 7.936 -0.663 -1.492 1.00 85.50 234 PHE A CA 1
ATOM 1812 C C . PHE A 1 234 ? 9.435 -0.825 -1.196 1.00 85.50 234 PHE A C 1
ATOM 1814 O O . PHE A 1 234 ? 10.250 -0.037 -1.680 1.00 85.50 234 PHE A O 1
ATOM 1821 N N . ARG A 1 235 ? 9.840 -1.859 -0.451 1.00 80.81 235 ARG A N 1
ATOM 1822 C CA . ARG A 1 235 ? 11.260 -2.169 -0.189 1.00 80.81 235 ARG A CA 1
ATOM 1823 C C . ARG A 1 235 ? 12.027 -2.455 -1.471 1.00 80.81 235 ARG A C 1
ATOM 1825 O O . ARG A 1 235 ? 13.138 -1.967 -1.644 1.00 80.81 235 ARG A O 1
ATOM 1832 N N . ILE A 1 236 ? 11.421 -3.183 -2.399 1.00 77.75 236 ILE A N 1
ATOM 1833 C CA . ILE A 1 236 ? 11.978 -3.373 -3.738 1.00 77.75 236 ILE A CA 1
ATOM 1834 C C . ILE A 1 236 ? 12.043 -2.050 -4.503 1.00 77.75 236 ILE A C 1
ATOM 1836 O O . ILE A 1 236 ? 13.094 -1.690 -5.030 1.00 77.75 236 ILE A O 1
ATOM 1840 N N . HIS A 1 237 ? 10.940 -1.305 -4.537 1.00 69.56 237 HIS A N 1
ATOM 1841 C CA . HIS A 1 237 ? 10.852 -0.048 -5.277 1.00 69.56 237 HIS A CA 1
ATOM 1842 C C . HIS A 1 237 ? 11.902 0.973 -4.801 1.00 69.56 237 HIS A C 1
ATOM 1844 O O . HIS A 1 237 ? 12.527 1.659 -5.606 1.00 69.56 237 HIS A O 1
ATOM 1850 N N . SER A 1 238 ? 12.135 1.046 -3.490 1.00 63.78 238 SER A N 1
ATOM 1851 C CA . SER A 1 238 ? 13.140 1.918 -2.866 1.00 63.78 238 SER A CA 1
ATOM 1852 C C . SER A 1 238 ? 14.587 1.453 -3.067 1.00 63.78 238 SER A C 1
ATOM 1854 O O . SER A 1 238 ? 15.497 2.270 -2.920 1.00 63.78 238 SER A O 1
ATOM 1856 N N . THR A 1 239 ? 14.820 0.180 -3.415 1.00 61.03 239 THR A N 1
ATOM 1857 C CA . THR A 1 239 ? 16.168 -0.403 -3.557 1.00 61.03 239 THR A CA 1
ATOM 1858 C C . THR A 1 239 ? 16.617 -0.628 -5.005 1.00 61.03 239 THR A C 1
ATOM 1860 O O . THR A 1 239 ? 17.824 -0.652 -5.239 1.00 61.03 239 THR A O 1
ATOM 1863 N N . LEU A 1 240 ? 15.709 -0.789 -5.979 1.00 57.84 240 LEU A N 1
ATOM 1864 C CA . LEU A 1 240 ? 16.060 -1.350 -7.297 1.00 57.84 240 LEU A CA 1
ATOM 1865 C C . LEU A 1 240 ? 16.075 -0.417 -8.507 1.00 57.84 240 LEU A C 1
ATOM 1867 O O . LEU A 1 240 ? 16.628 -0.806 -9.533 1.00 57.84 240 LEU A O 1
ATOM 1871 N N . THR A 1 241 ? 15.511 0.781 -8.458 1.00 47.09 241 THR A N 1
ATOM 1872 C CA . THR A 1 241 ? 15.360 1.598 -9.677 1.00 47.09 241 THR A CA 1
ATOM 1873 C C . THR A 1 241 ? 15.584 3.069 -9.332 1.00 47.09 241 THR A C 1
ATOM 1875 O O . THR A 1 241 ? 15.018 3.548 -8.362 1.00 47.09 241 THR A O 1
ATOM 1878 N N . SER A 1 242 ? 16.415 3.862 -10.017 1.00 37.69 242 SER A N 1
ATOM 1879 C CA . SER A 1 242 ? 16.229 4.425 -11.377 1.00 37.69 242 SER A CA 1
ATOM 1880 C C . SER A 1 242 ? 14.838 5.027 -11.673 1.00 37.69 242 SER A C 1
ATOM 1882 O O . SER A 1 242 ? 14.754 6.012 -12.396 1.00 37.69 242 SER A O 1
ATOM 1884 N N . LEU A 1 243 ? 13.775 4.553 -11.013 1.00 41.41 243 LEU A N 1
ATOM 1885 C CA . LEU A 1 243 ? 12.571 5.298 -10.641 1.00 41.41 243 LEU A CA 1
ATOM 1886 C C . LEU A 1 243 ? 12.861 5.996 -9.315 1.00 41.41 243 LEU A C 1
ATOM 1888 O O . LEU A 1 243 ? 12.243 5.709 -8.291 1.00 41.41 243 LEU A O 1
ATOM 1892 N N . SER A 1 244 ? 13.870 6.865 -9.327 1.00 45.03 244 SER A N 1
ATOM 1893 C CA . SER A 1 244 ? 14.168 7.744 -8.211 1.00 45.03 244 SER A CA 1
ATOM 1894 C C . SER A 1 244 ? 12.921 8.570 -7.924 1.00 45.03 244 SER A C 1
ATOM 1896 O O . SER A 1 244 ? 12.736 9.640 -8.503 1.00 45.03 244 SER A O 1
ATOM 1898 N N . TRP A 1 245 ? 12.070 8.088 -7.016 1.00 49.31 245 TRP A N 1
ATOM 1899 C CA . TRP A 1 245 ? 11.351 9.000 -6.152 1.00 49.31 245 TRP A CA 1
ATOM 1900 C C . TRP A 1 245 ? 12.443 9.922 -5.619 1.00 49.31 245 TRP A C 1
ATOM 1902 O O . TRP A 1 245 ? 13.434 9.422 -5.066 1.00 49.31 245 TRP A O 1
ATOM 1912 N N . PRO A 1 246 ? 12.387 11.224 -5.933 1.00 51.41 246 PRO A N 1
ATOM 1913 C CA . PRO A 1 246 ? 13.460 12.121 -5.564 1.00 51.41 246 PRO A CA 1
ATOM 1914 C C . PRO A 1 246 ? 13.689 11.962 -4.084 1.00 51.41 246 PRO A C 1
ATOM 1916 O O . PRO A 1 246 ? 12.726 11.845 -3.325 1.00 51.41 246 PRO A O 1
ATOM 1919 N N . THR A 1 247 ? 14.950 11.985 -3.664 1.00 49.94 247 THR A N 1
ATOM 1920 C CA . THR A 1 247 ? 15.245 12.181 -2.252 1.00 49.94 247 THR A CA 1
ATOM 1921 C C . THR A 1 247 ? 14.404 13.367 -1.795 1.00 49.94 247 THR A C 1
ATOM 1923 O O . THR A 1 247 ? 14.552 14.445 -2.381 1.00 49.94 247 THR A O 1
ATOM 1926 N N . PRO A 1 248 ? 13.484 13.183 -0.830 1.00 49.50 248 PRO A N 1
ATOM 1927 C CA . PRO A 1 248 ? 12.571 14.240 -0.454 1.00 49.50 248 PRO A CA 1
ATOM 1928 C C . PRO A 1 248 ? 13.403 15.339 0.202 1.00 49.50 248 PRO A C 1
ATOM 1930 O O . PRO A 1 248 ? 13.685 15.314 1.398 1.00 49.50 248 PRO A O 1
ATOM 1933 N N . LYS A 1 249 ? 13.835 16.324 -0.590 1.00 52.16 249 LYS A N 1
ATOM 1934 C CA . LYS A 1 249 ? 14.226 17.629 -0.072 1.00 52.16 249 LYS A CA 1
ATOM 1935 C C . LYS A 1 249 ? 12.950 18.144 0.567 1.00 52.16 249 LYS A C 1
ATOM 1937 O O . LYS A 1 249 ? 12.027 18.402 -0.193 1.00 52.16 249 LYS A O 1
ATOM 1942 N N . LYS A 1 250 ? 12.870 18.147 1.912 1.00 53.97 250 LYS A N 1
ATOM 1943 C CA . LYS A 1 250 ? 11.730 18.611 2.741 1.00 53.97 250 LYS A CA 1
ATOM 1944 C C . LYS A 1 250 ? 10.524 18.972 1.872 1.00 53.97 250 LYS A C 1
ATOM 1946 O O . LYS A 1 250 ? 10.483 20.100 1.387 1.00 53.97 250 LYS A O 1
ATOM 1951 N N . SER A 1 251 ? 9.662 17.991 1.573 1.00 59.25 251 SER A N 1
ATOM 1952 C CA . SER A 1 251 ? 8.733 18.083 0.439 1.00 59.25 251 SER A CA 1
ATOM 1953 C C . SER A 1 251 ? 8.058 19.453 0.398 1.00 59.25 251 SER A C 1
ATOM 1955 O O . SER A 1 251 ? 7.348 19.809 1.338 1.00 59.25 251 SER A O 1
ATOM 1957 N N . ALA A 1 252 ? 8.252 20.186 -0.700 1.00 71.19 252 ALA A N 1
ATOM 1958 C CA . ALA A 1 252 ? 7.636 21.484 -0.994 1.00 71.19 252 ALA A CA 1
ATOM 1959 C C . ALA A 1 252 ? 6.099 21.483 -0.914 1.00 71.19 252 ALA A C 1
ATOM 1961 O O . ALA A 1 252 ? 5.459 22.536 -1.003 1.00 71.19 252 ALA A O 1
ATOM 1962 N N . PHE A 1 253 ? 5.523 20.287 -0.801 1.00 81.31 253 PHE A N 1
ATOM 1963 C CA . PHE A 1 253 ? 4.110 20.019 -0.866 1.00 81.31 253 PHE A CA 1
ATOM 1964 C C . PHE A 1 253 ? 3.576 19.429 0.432 1.00 81.31 253 PHE A C 1
ATOM 1966 O O . PHE A 1 253 ? 4.143 18.511 1.035 1.00 81.31 253 PHE A O 1
ATOM 1973 N N . LEU A 1 254 ? 2.409 19.922 0.799 1.00 87.19 254 LEU A N 1
ATOM 1974 C CA . LEU A 1 254 ? 1.535 19.373 1.813 1.00 87.19 254 LEU A CA 1
ATOM 1975 C C . LEU A 1 254 ? 0.391 18.647 1.114 1.00 87.19 254 LEU A C 1
ATOM 1977 O O . LEU A 1 254 ? -0.013 19.035 0.022 1.00 87.19 254 LEU A O 1
ATOM 1981 N N . THR A 1 255 ? -0.133 17.598 1.734 1.00 91.25 255 THR A N 1
ATOM 1982 C CA . THR A 1 255 ? -1.341 16.939 1.232 1.00 91.25 255 THR A CA 1
ATOM 1983 C C . THR A 1 255 ? -2.428 17.100 2.274 1.00 91.25 255 THR A C 1
ATOM 1985 O O . THR A 1 255 ? -2.183 16.811 3.446 1.00 91.25 255 THR A O 1
ATOM 1988 N N . ARG A 1 256 ? -3.598 17.588 1.863 1.00 93.38 256 ARG A N 1
ATOM 1989 C CA . ARG A 1 256 ? -4.715 17.903 2.753 1.00 93.38 256 ARG A CA 1
ATOM 1990 C C . ARG A 1 256 ? -6.021 17.296 2.246 1.00 93.38 256 ARG A C 1
ATOM 1992 O O . ARG A 1 256 ? -6.279 17.315 1.047 1.00 93.38 256 ARG A O 1
ATOM 1999 N N . GLN A 1 257 ? -6.840 16.779 3.155 1.00 94.56 257 GLN A N 1
ATOM 2000 C CA . GLN A 1 257 ? -8.200 16.330 2.872 1.00 94.56 257 GLN A CA 1
ATOM 2001 C C . GLN A 1 257 ? -9.141 17.533 2.716 1.00 94.56 257 GLN A C 1
ATOM 2003 O O . GLN A 1 257 ? -9.120 18.475 3.510 1.00 94.56 257 GLN A O 1
ATOM 2008 N N . LEU A 1 258 ? -9.958 17.503 1.670 1.00 93.19 258 LEU A N 1
ATOM 2009 C CA . LEU A 1 258 ? -11.019 18.466 1.405 1.00 93.19 258 LEU A CA 1
ATOM 2010 C C . LEU A 1 258 ? -12.314 18.033 2.097 1.00 93.19 258 LEU A C 1
ATOM 2012 O O . LEU A 1 258 ? -12.496 16.865 2.432 1.00 93.19 258 LEU A O 1
ATOM 2016 N N . THR A 1 259 ? -13.269 18.955 2.220 1.00 89.12 259 THR A N 1
ATOM 2017 C CA . THR A 1 259 ? -14.619 18.655 2.733 1.00 89.12 259 THR A CA 1
ATOM 2018 C C . THR A 1 259 ? -15.365 17.617 1.891 1.00 89.12 259 THR A C 1
ATOM 2020 O O . THR A 1 259 ? -16.231 16.922 2.410 1.00 89.12 259 THR A O 1
ATOM 2023 N N . SER A 1 260 ? -15.009 17.472 0.610 1.00 88.88 260 SER A N 1
ATOM 2024 C CA . SER A 1 260 ? -15.515 16.416 -0.275 1.00 88.88 260 SER A CA 1
ATOM 2025 C C . SER A 1 260 ? -14.944 15.023 0.022 1.00 88.88 260 SER A C 1
ATOM 2027 O O . SER A 1 260 ? -15.353 14.055 -0.611 1.00 88.88 260 SER A O 1
ATOM 2029 N N . GLY A 1 261 ? -13.965 14.908 0.926 1.00 88.44 261 GLY A N 1
ATOM 2030 C CA . GLY A 1 261 ? -13.229 13.676 1.220 1.00 88.44 261 GLY A CA 1
ATOM 2031 C C . GLY A 1 261 ? -12.046 13.406 0.283 1.00 88.44 261 GLY A C 1
ATOM 2032 O O . GLY A 1 261 ? -11.196 12.583 0.616 1.00 88.44 261 GLY A O 1
ATOM 2033 N N . LEU A 1 262 ? -11.951 14.111 -0.852 1.00 92.88 262 LEU A N 1
ATOM 2034 C CA . LEU A 1 262 ? -10.799 14.034 -1.757 1.00 92.88 262 LEU A CA 1
ATOM 2035 C C . LEU A 1 262 ? -9.559 14.682 -1.144 1.00 92.88 262 LEU A C 1
ATOM 2037 O O . LEU A 1 262 ? -9.655 15.575 -0.304 1.00 92.88 262 LEU A O 1
ATOM 2041 N N . TYR A 1 263 ? -8.387 14.284 -1.626 1.00 93.94 263 TYR A N 1
ATOM 2042 C CA . TYR A 1 263 ? -7.121 14.877 -1.210 1.00 93.94 263 TYR A CA 1
ATOM 2043 C C . TYR A 1 263 ? -6.608 15.910 -2.207 1.00 93.94 263 TYR A C 1
ATOM 2045 O O . TYR A 1 263 ? -6.787 15.785 -3.415 1.00 93.94 263 TYR A O 1
ATOM 2053 N N . ARG A 1 264 ? -5.918 16.930 -1.699 1.00 93.19 264 ARG A N 1
ATOM 2054 C CA . ARG A 1 264 ? -5.275 17.979 -2.486 1.00 93.19 264 ARG A CA 1
ATOM 2055 C C . ARG A 1 264 ? -3.804 18.076 -2.126 1.00 93.19 264 ARG A C 1
ATOM 2057 O O . ARG A 1 264 ? -3.450 18.138 -0.953 1.00 93.19 264 ARG A O 1
ATOM 2064 N N . LEU A 1 265 ? -2.957 18.088 -3.145 1.00 91.31 265 LEU A N 1
ATOM 2065 C CA . LEU A 1 265 ? -1.533 18.365 -3.047 1.00 91.31 265 LEU A CA 1
ATOM 2066 C C . LEU A 1 265 ? -1.314 19.871 -3.216 1.00 91.31 265 LEU A C 1
ATOM 2068 O O . LEU A 1 265 ? -1.605 20.424 -4.273 1.00 91.31 265 LEU A O 1
ATOM 2072 N N . GLU A 1 266 ? -0.801 20.534 -2.190 1.00 88.69 266 GLU A N 1
ATOM 2073 C CA . GLU A 1 266 ? -0.646 21.986 -2.139 1.00 88.69 266 GLU A CA 1
ATOM 2074 C C . GLU A 1 266 ? 0.814 22.363 -1.956 1.00 88.69 266 GLU A C 1
ATOM 2076 O O . GLU A 1 266 ? 1.498 21.847 -1.074 1.00 88.69 266 GLU A O 1
ATOM 2081 N N . MET A 1 267 ? 1.295 23.305 -2.758 1.00 83.69 267 MET A N 1
ATOM 2082 C CA . MET A 1 267 ? 2.654 23.807 -2.617 1.00 83.69 267 MET A CA 1
ATOM 2083 C C . MET A 1 267 ? 2.731 24.836 -1.482 1.00 83.69 267 MET A C 1
ATOM 2085 O O . MET A 1 267 ? 2.217 25.954 -1.598 1.00 83.69 267 MET A O 1
ATOM 2089 N N . THR A 1 268 ? 3.407 24.493 -0.387 1.00 75.31 268 THR A N 1
ATOM 2090 C CA . THR A 1 268 ? 3.445 25.310 0.837 1.00 75.31 268 THR A CA 1
ATOM 2091 C C . THR A 1 268 ? 4.626 26.267 0.855 1.00 75.31 268 THR A C 1
ATOM 2093 O O . THR A 1 268 ? 4.422 27.479 0.925 1.00 75.31 268 THR A O 1
ATOM 2096 N N . SER A 1 269 ? 5.852 25.770 0.714 1.00 63.88 269 SER A N 1
ATOM 2097 C CA . SER A 1 269 ? 7.052 26.605 0.656 1.00 63.88 269 SER A CA 1
ATOM 2098 C C . SER A 1 269 ? 8.182 25.866 -0.041 1.00 63.88 269 SER A C 1
ATOM 2100 O O . SER A 1 269 ? 8.594 24.789 0.386 1.00 63.88 269 SER A O 1
ATOM 2102 N N . CYS A 1 270 ? 8.684 26.440 -1.129 1.00 65.69 270 CYS A N 1
ATOM 2103 C CA . CYS A 1 270 ? 9.849 25.923 -1.827 1.00 65.69 270 CYS A CA 1
ATOM 2104 C C . CYS A 1 270 ? 10.605 27.047 -2.518 1.00 65.69 270 CYS A C 1
ATOM 2106 O O . CYS A 1 270 ? 10.045 28.111 -2.787 1.00 65.69 270 CYS A O 1
ATOM 2108 N N . ALA A 1 271 ? 11.867 26.783 -2.860 1.00 68.44 271 ALA A N 1
ATOM 2109 C CA . ALA A 1 271 ? 12.703 27.704 -3.625 1.00 68.44 271 ALA A CA 1
ATOM 2110 C C . ALA A 1 271 ? 12.019 28.197 -4.916 1.00 68.44 271 ALA A C 1
ATOM 2112 O O . ALA A 1 271 ? 12.265 29.323 -5.341 1.00 68.44 271 ALA A O 1
ATOM 2113 N N . MET A 1 272 ? 11.095 27.416 -5.496 1.00 71.81 272 MET A N 1
ATOM 2114 C CA . MET A 1 272 ? 10.344 27.841 -6.679 1.00 71.81 272 MET A CA 1
ATOM 2115 C C . MET A 1 272 ? 9.399 29.016 -6.418 1.00 71.81 272 MET A C 1
ATOM 2117 O O . MET A 1 272 ? 9.214 29.815 -7.327 1.00 71.81 272 MET A O 1
ATOM 2121 N N . LYS A 1 273 ? 8.828 29.180 -5.213 1.00 75.12 273 LYS A N 1
ATOM 2122 C CA . LYS A 1 273 ? 8.022 30.380 -4.900 1.00 75.12 273 LYS A CA 1
ATOM 2123 C C . LYS A 1 273 ? 8.871 31.652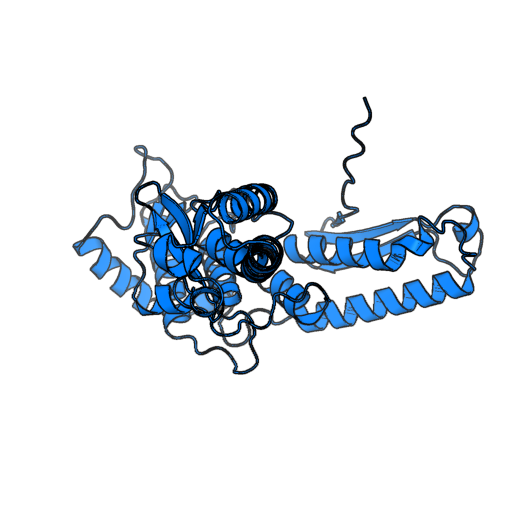 -4.915 1.00 75.12 273 LYS A C 1
ATOM 2125 O O . LYS A 1 273 ? 8.382 32.696 -5.330 1.00 75.12 273 LYS A O 1
ATOM 2130 N N . ASN A 1 274 ? 10.140 31.543 -4.518 1.00 75.44 274 ASN A N 1
ATOM 2131 C CA . ASN A 1 274 ? 11.091 32.655 -4.576 1.00 75.44 274 ASN A CA 1
ATOM 2132 C C . ASN A 1 274 ? 11.557 32.919 -6.014 1.00 75.44 274 ASN A C 1
ATOM 2134 O O . ASN A 1 274 ? 11.763 34.065 -6.395 1.00 75.44 274 ASN A O 1
ATOM 2138 N N . GLN A 1 275 ? 11.717 31.862 -6.813 1.00 79.06 275 GLN A N 1
ATOM 2139 C CA . GLN A 1 275 ? 12.158 31.960 -8.205 1.00 79.06 275 GLN A CA 1
ATOM 2140 C C . GLN A 1 275 ? 11.046 32.432 -9.157 1.00 79.06 275 GLN A C 1
ATOM 2142 O O . GLN A 1 275 ? 11.328 33.111 -10.141 1.00 79.06 275 GLN A O 1
ATOM 2147 N N . TYR A 1 276 ? 9.789 32.088 -8.869 1.00 82.31 276 TYR A N 1
ATOM 2148 C CA . TYR A 1 276 ? 8.627 32.383 -9.705 1.00 82.31 276 TYR A CA 1
ATOM 2149 C C . TYR A 1 276 ? 7.521 33.048 -8.863 1.00 82.31 276 TYR A C 1
ATOM 2151 O O . TYR A 1 276 ? 6.682 32.346 -8.293 1.00 82.31 276 TYR A O 1
ATOM 2159 N N . PRO A 1 277 ? 7.461 34.395 -8.809 1.00 81.25 277 PRO A N 1
ATOM 2160 C CA . PRO A 1 277 ? 6.521 35.135 -7.956 1.00 81.25 277 PRO A CA 1
ATOM 2161 C C . PRO A 1 277 ? 5.042 34.782 -8.162 1.00 81.25 277 PRO A C 1
ATOM 2163 O O . PRO A 1 277 ? 4.254 34.835 -7.220 1.00 81.25 277 PRO A O 1
ATOM 2166 N N . ILE A 1 278 ? 4.662 34.346 -9.368 1.00 82.44 278 ILE A N 1
ATOM 2167 C CA . ILE A 1 278 ? 3.300 33.881 -9.670 1.00 82.44 278 ILE A CA 1
ATOM 2168 C C . ILE A 1 278 ? 2.852 32.713 -8.775 1.00 82.44 278 ILE A C 1
ATOM 2170 O O . ILE A 1 278 ? 1.679 32.591 -8.428 1.00 82.44 278 ILE A O 1
ATOM 2174 N N . LEU A 1 279 ? 3.792 31.873 -8.337 1.00 81.25 279 LEU A N 1
ATOM 2175 C CA . LEU A 1 279 ? 3.525 30.760 -7.430 1.00 81.25 279 LEU A CA 1
ATOM 2176 C C . LEU A 1 279 ? 3.298 31.215 -5.983 1.00 81.25 279 LEU A C 1
ATOM 2178 O O . LEU A 1 279 ? 2.676 30.488 -5.204 1.00 81.25 279 LEU A O 1
ATOM 2182 N N . ALA A 1 280 ? 3.804 32.393 -5.612 1.00 75.44 280 ALA A N 1
ATOM 2183 C CA . ALA A 1 280 ? 3.542 33.000 -4.313 1.00 75.44 280 ALA A CA 1
ATOM 2184 C C . ALA A 1 280 ? 2.146 33.641 -4.269 1.00 75.44 280 ALA A C 1
ATOM 2186 O O . ALA A 1 280 ? 1.475 33.540 -3.247 1.00 75.44 280 ALA A O 1
ATOM 2187 N N . THR A 1 281 ? 1.686 34.237 -5.376 1.00 74.88 281 THR A N 1
ATOM 2188 C CA . THR A 1 281 ? 0.386 34.926 -5.447 1.00 74.88 281 THR A CA 1
A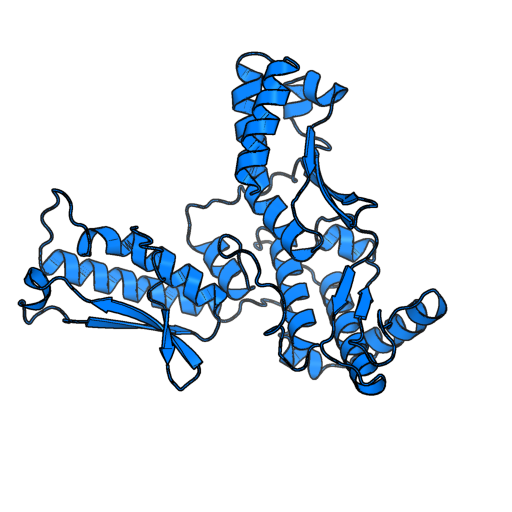TOM 2189 C C . THR A 1 281 ? -0.789 33.997 -5.744 1.00 74.88 281 THR A C 1
ATOM 2191 O O . THR A 1 281 ? -1.847 34.152 -5.141 1.00 74.88 281 THR A O 1
ATOM 2194 N N . ARG A 1 282 ? -0.635 33.025 -6.653 1.00 77.19 282 ARG A N 1
ATOM 2195 C CA . ARG A 1 282 ? -1.730 32.118 -7.052 1.00 77.19 282 ARG A CA 1
ATOM 2196 C C . ARG A 1 282 ? -1.741 30.789 -6.306 1.00 77.19 282 ARG A C 1
ATOM 2198 O O . ARG A 1 282 ? -2.792 30.158 -6.228 1.00 77.19 282 ARG A O 1
ATOM 2205 N N . SER A 1 283 ? -0.616 30.395 -5.702 1.00 77.06 283 SER A N 1
ATOM 2206 C CA . SER A 1 283 ? -0.373 29.042 -5.177 1.00 77.06 283 SER A CA 1
ATOM 2207 C C . SER A 1 283 ? -0.523 27.947 -6.250 1.00 77.06 283 SER A C 1
ATOM 2209 O O . SER A 1 283 ? -1.095 28.163 -7.314 1.00 77.06 283 SER A O 1
ATOM 2211 N N . PHE A 1 284 ? 0.035 26.761 -6.008 1.00 85.31 284 PHE A N 1
ATOM 2212 C CA . PHE A 1 284 ? -0.199 25.594 -6.864 1.00 85.31 284 PHE A CA 1
ATOM 2213 C C . PHE A 1 284 ? -0.912 24.518 -6.054 1.00 85.31 284 PHE A C 1
ATOM 2215 O O . PHE A 1 284 ? -0.502 24.223 -4.927 1.00 85.31 284 PHE A O 1
ATOM 2222 N N . GLN A 1 285 ? -1.970 23.952 -6.634 1.00 89.75 285 GLN A N 1
ATOM 2223 C CA . GLN A 1 285 ? -2.842 22.977 -5.989 1.00 89.75 285 GLN A CA 1
ATOM 2224 C C . GLN A 1 285 ? -3.280 21.912 -6.990 1.00 89.75 285 GLN A C 1
ATOM 2226 O O . GLN A 1 285 ? -3.841 22.257 -8.020 1.00 89.75 285 GLN A O 1
ATOM 2231 N N . LEU A 1 286 ? -3.088 20.635 -6.687 1.00 90.81 286 LEU A N 1
ATOM 2232 C CA . LEU A 1 286 ? -3.486 19.525 -7.553 1.00 90.81 286 LEU A CA 1
ATOM 2233 C C . LEU A 1 286 ? -4.418 18.591 -6.781 1.00 90.81 286 LEU A C 1
ATOM 2235 O O . LEU A 1 286 ? -4.045 18.078 -5.726 1.00 90.81 286 LEU A O 1
ATOM 2239 N N . THR A 1 287 ? -5.636 18.390 -7.279 1.00 93.06 287 THR A N 1
ATOM 2240 C CA . THR A 1 287 ? -6.586 17.456 -6.658 1.00 93.06 287 THR A CA 1
ATOM 2241 C C . THR A 1 287 ? -6.207 16.027 -7.033 1.00 93.06 287 THR A C 1
ATOM 2243 O O . THR A 1 287 ? -5.995 15.720 -8.203 1.00 93.06 287 THR A O 1
ATOM 2246 N N . LEU A 1 288 ? -6.111 15.155 -6.034 1.00 92.62 288 LEU A N 1
ATOM 2247 C CA . LEU A 1 288 ? -5.820 13.738 -6.198 1.00 92.62 288 LEU A CA 1
ATOM 2248 C C . LEU A 1 288 ? -7.148 12.961 -6.323 1.00 92.62 288 LEU A C 1
ATOM 2250 O O . LEU A 1 288 ? -8.060 13.202 -5.529 1.00 92.62 288 LEU A O 1
ATOM 2254 N N . PRO A 1 289 ? -7.277 12.011 -7.265 1.00 90.62 289 PRO A N 1
ATOM 2255 C CA . PRO A 1 289 ? -8.497 11.269 -7.568 1.00 90.62 289 PRO A CA 1
ATOM 2256 C C . PRO A 1 289 ? -8.648 10.101 -6.595 1.00 90.62 289 PRO A C 1
ATOM 2258 O O . PRO A 1 289 ? -8.764 8.940 -6.975 1.00 90.62 289 PRO A O 1
ATOM 2261 N N . THR A 1 290 ? -8.564 10.403 -5.305 1.00 91.25 290 THR A N 1
ATOM 2262 C CA . THR A 1 290 ? -8.666 9.408 -4.249 1.00 91.25 290 THR A CA 1
ATOM 2263 C C . THR A 1 290 ? -9.229 10.026 -2.982 1.00 91.25 290 THR A C 1
ATOM 2265 O O . THR A 1 290 ? -8.928 11.170 -2.638 1.00 91.25 290 THR A O 1
ATOM 2268 N N . THR A 1 291 ? -10.035 9.235 -2.283 1.00 91.38 291 THR A N 1
ATOM 2269 C CA . THR A 1 291 ? -10.500 9.474 -0.912 1.00 91.38 291 THR A CA 1
ATOM 2270 C C . THR A 1 291 ? -9.731 8.623 0.103 1.00 91.38 291 THR A C 1
ATOM 2272 O O . THR A 1 291 ? -9.962 8.729 1.304 1.00 91.38 291 THR A O 1
ATOM 2275 N N . SER A 1 292 ? -8.792 7.784 -0.353 1.00 91.69 292 SER A N 1
ATOM 2276 C CA . SER A 1 292 ? -7.951 6.962 0.515 1.00 91.69 292 SER A CA 1
ATOM 2277 C C . SER A 1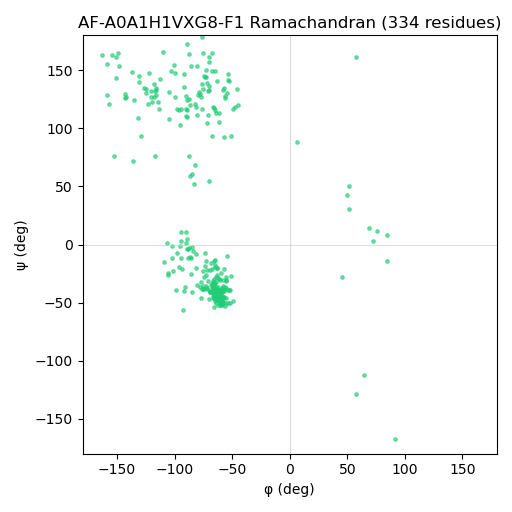 292 ? -6.722 7.747 0.957 1.00 91.69 292 SER A C 1
ATOM 2279 O O . SER A 1 292 ? -5.888 8.128 0.133 1.00 91.69 292 SER A O 1
ATOM 2281 N N . ALA A 1 293 ? -6.575 7.929 2.272 1.00 92.44 293 ALA A N 1
ATOM 2282 C CA . ALA A 1 293 ? -5.390 8.531 2.884 1.00 92.44 293 ALA A CA 1
ATOM 2283 C C . ALA A 1 293 ? -4.096 7.827 2.452 1.00 92.44 293 ALA A C 1
ATOM 2285 O O . ALA A 1 293 ? -3.088 8.469 2.169 1.00 92.44 293 ALA A O 1
ATOM 2286 N N . ILE A 1 294 ? -4.151 6.497 2.354 1.00 92.50 294 ILE A N 1
ATOM 2287 C CA . ILE A 1 294 ? -3.015 5.649 1.994 1.00 92.50 294 ILE A CA 1
ATOM 2288 C C . ILE A 1 294 ? -2.602 5.954 0.556 1.00 92.50 294 ILE A C 1
ATOM 2290 O O . ILE A 1 294 ? -1.463 6.344 0.314 1.00 92.50 294 ILE A O 1
ATOM 2294 N N . VAL A 1 295 ? -3.543 5.878 -0.391 1.00 92.50 295 VAL A N 1
ATOM 2295 C CA . VAL A 1 295 ? -3.270 6.169 -1.808 1.00 92.50 295 VAL A CA 1
ATOM 2296 C C . VAL A 1 295 ? -2.837 7.624 -2.001 1.00 92.50 295 VAL A C 1
ATOM 2298 O O . VAL A 1 295 ? -1.935 7.883 -2.792 1.00 92.50 295 VAL A O 1
ATOM 2301 N N . ALA A 1 296 ? -3.407 8.576 -1.256 1.00 93.00 296 ALA A N 1
ATOM 2302 C CA . ALA A 1 296 ? -2.996 9.977 -1.308 1.00 93.00 296 ALA A CA 1
ATOM 2303 C C . ALA A 1 296 ? -1.522 10.167 -0.905 1.00 93.00 296 ALA A C 1
ATOM 2305 O O . ALA A 1 296 ? -0.793 10.892 -1.587 1.00 93.00 296 ALA A O 1
ATOM 2306 N N . THR A 1 297 ? -1.059 9.486 0.151 1.00 91.31 297 THR A N 1
ATOM 2307 C CA . THR A 1 297 ? 0.356 9.502 0.557 1.00 91.31 297 THR A CA 1
ATOM 2308 C C . THR A 1 297 ? 1.261 8.885 -0.514 1.00 91.31 297 THR A C 1
ATOM 2310 O O . THR A 1 297 ? 2.312 9.451 -0.814 1.00 91.31 297 THR A O 1
ATOM 2313 N N . LEU A 1 298 ? 0.853 7.774 -1.138 1.00 89.56 298 LEU A N 1
ATOM 2314 C CA . LEU A 1 298 ? 1.619 7.144 -2.224 1.00 89.56 298 LEU A CA 1
ATOM 2315 C C . LEU A 1 298 ? 1.707 8.046 -3.468 1.00 89.56 298 LEU A C 1
ATOM 2317 O O . LEU A 1 298 ? 2.781 8.227 -4.043 1.00 89.56 298 LEU A O 1
ATOM 2321 N N . LEU A 1 299 ? 0.582 8.648 -3.869 1.00 88.81 299 LEU A N 1
ATOM 2322 C CA . LEU A 1 299 ? 0.505 9.554 -5.015 1.00 88.81 299 LEU A CA 1
ATOM 2323 C C . LEU A 1 299 ? 1.364 10.799 -4.811 1.00 88.81 299 LEU A C 1
ATOM 2325 O O . LEU A 1 299 ? 2.051 11.211 -5.742 1.00 88.81 299 LEU A O 1
ATOM 2329 N N . LYS A 1 300 ? 1.364 11.382 -3.607 1.00 87.12 300 LYS A N 1
ATOM 2330 C CA . LYS A 1 300 ? 2.222 12.526 -3.267 1.00 87.12 300 LYS A CA 1
ATOM 2331 C C . LYS A 1 300 ? 3.682 12.244 -3.613 1.00 87.12 300 LYS A C 1
ATOM 2333 O O . LYS A 1 300 ? 4.328 13.059 -4.267 1.00 87.12 300 LYS A O 1
ATOM 2338 N N . GLU A 1 301 ? 4.192 11.106 -3.165 1.00 81.19 301 GLU A N 1
ATOM 2339 C CA . GLU A 1 301 ? 5.608 10.756 -3.292 1.00 81.19 301 GLU A CA 1
ATOM 2340 C C . GLU A 1 301 ? 5.981 10.433 -4.743 1.00 81.19 301 GLU A C 1
ATOM 2342 O O . GLU A 1 301 ? 7.018 10.889 -5.226 1.00 81.19 301 GLU A O 1
ATOM 2347 N N . ARG A 1 302 ? 5.080 9.779 -5.490 1.00 80.44 302 ARG A N 1
ATOM 2348 C CA . ARG A 1 302 ? 5.218 9.596 -6.945 1.00 80.44 302 ARG A CA 1
ATOM 2349 C C . ARG A 1 302 ? 5.247 10.935 -7.695 1.00 80.44 302 ARG A C 1
ATOM 2351 O O . ARG A 1 302 ? 6.054 11.122 -8.604 1.00 80.44 302 ARG A O 1
ATOM 2358 N N . LEU A 1 303 ? 4.341 11.851 -7.354 1.00 82.19 303 LEU A N 1
ATOM 2359 C CA . LEU A 1 303 ? 4.079 13.057 -8.142 1.00 82.19 303 LEU A CA 1
ATOM 2360 C C . LEU A 1 303 ? 5.012 14.222 -7.814 1.00 82.19 303 LEU A C 1
ATOM 2362 O O . LEU A 1 303 ? 5.231 15.054 -8.691 1.00 82.19 303 LEU A O 1
ATOM 2366 N N . ALA A 1 304 ? 5.579 14.298 -6.606 1.00 79.50 304 ALA A N 1
ATOM 2367 C CA . ALA A 1 304 ? 6.353 15.458 -6.152 1.00 79.50 304 ALA A CA 1
ATOM 2368 C C . ALA A 1 304 ? 7.423 15.901 -7.171 1.00 79.50 304 ALA A C 1
ATOM 2370 O O . ALA A 1 304 ? 7.451 17.067 -7.560 1.00 79.50 304 ALA A O 1
ATOM 2371 N N . SER A 1 305 ? 8.228 14.964 -7.693 1.00 76.75 305 SER A N 1
ATOM 2372 C CA . SER A 1 305 ? 9.240 15.270 -8.722 1.00 76.75 305 SER A CA 1
ATOM 2373 C C . SER A 1 305 ? 8.652 15.833 -10.004 1.00 76.75 305 SER A C 1
ATOM 2375 O O . SER A 1 305 ? 9.219 16.740 -10.617 1.00 76.75 305 SER A O 1
ATOM 2377 N N . ALA A 1 306 ? 7.570 15.204 -10.463 1.00 79.94 306 ALA A N 1
ATOM 2378 C CA . ALA A 1 306 ? 6.956 15.493 -11.744 1.00 79.94 306 ALA A CA 1
ATOM 2379 C C . ALA A 1 306 ? 6.307 16.873 -11.692 1.00 79.94 306 ALA A C 1
ATOM 2381 O O . ALA A 1 306 ? 6.474 17.658 -12.622 1.00 79.94 306 ALA A O 1
ATOM 2382 N N . VAL A 1 307 ? 5.659 17.199 -10.571 1.00 83.81 307 VAL A N 1
ATOM 2383 C CA . VAL A 1 307 ? 5.110 18.527 -10.300 1.00 83.81 307 VAL A CA 1
ATOM 2384 C C . VAL A 1 307 ? 6.216 19.579 -10.323 1.00 83.81 307 VAL A C 1
ATOM 2386 O O . VAL A 1 307 ? 6.104 20.542 -11.078 1.00 83.81 307 VAL A O 1
ATOM 2389 N N . GLU A 1 308 ? 7.312 19.388 -9.579 1.00 81.62 308 GLU A N 1
ATOM 2390 C CA . GLU A 1 308 ? 8.421 20.356 -9.569 1.00 81.62 308 GLU A CA 1
ATOM 2391 C C . GLU A 1 308 ? 9.029 20.557 -10.959 1.00 81.62 308 GLU A C 1
ATOM 2393 O O . GLU A 1 308 ? 9.171 21.690 -11.418 1.00 81.62 308 GLU A O 1
ATOM 2398 N N . SER A 1 309 ? 9.333 19.465 -11.658 1.00 82.38 309 SER A N 1
ATOM 2399 C CA . SER A 1 309 ? 9.972 19.516 -12.978 1.00 82.38 309 SER A CA 1
ATOM 2400 C C . SER A 1 309 ? 9.064 20.163 -14.026 1.00 82.38 309 SER A C 1
ATOM 2402 O O . SER A 1 309 ? 9.520 20.977 -14.828 1.00 82.38 309 SER A O 1
ATOM 2404 N N . THR A 1 310 ? 7.765 19.849 -14.002 1.00 86.38 310 THR A N 1
ATOM 2405 C CA . THR A 1 310 ? 6.779 20.404 -14.944 1.00 86.38 310 THR A CA 1
ATOM 2406 C C . THR A 1 310 ? 6.546 21.889 -14.692 1.00 86.38 310 THR A C 1
ATOM 2408 O O . THR A 1 310 ? 6.477 22.671 -15.645 1.00 86.38 310 THR A O 1
ATOM 2411 N N . LEU A 1 311 ? 6.474 22.304 -13.422 1.00 86.31 311 LEU A N 1
ATOM 2412 C CA . LEU A 1 311 ? 6.372 23.716 -13.058 1.00 86.31 311 LEU A CA 1
ATOM 2413 C C . LEU A 1 311 ? 7.617 24.489 -13.500 1.00 86.31 311 LEU A C 1
ATOM 2415 O O . LEU A 1 311 ? 7.481 25.520 -14.155 1.00 86.31 311 LEU A O 1
ATOM 2419 N N . GLN A 1 312 ? 8.820 23.979 -13.221 1.00 85.62 312 GLN A N 1
ATOM 2420 C CA . GLN A 1 312 ? 10.066 24.614 -13.662 1.00 85.62 312 GLN A CA 1
ATOM 2421 C C . GLN A 1 312 ? 10.128 24.751 -15.182 1.00 85.62 312 GLN A C 1
ATOM 2423 O O . GLN A 1 312 ? 10.458 25.822 -15.686 1.00 85.62 312 GLN A O 1
ATOM 2428 N N . LEU A 1 313 ? 9.785 23.695 -15.923 1.00 87.44 313 LEU A N 1
ATOM 2429 C CA . LEU A 1 313 ? 9.844 23.697 -17.382 1.00 87.44 313 LEU A CA 1
ATOM 2430 C C . LEU A 1 313 ? 8.913 24.750 -17.996 1.00 87.44 313 LEU A C 1
ATOM 2432 O O . LEU A 1 313 ? 9.335 25.497 -18.878 1.00 87.44 313 LEU A O 1
ATOM 2436 N N . ASN A 1 314 ? 7.671 24.843 -17.517 1.00 87.69 314 ASN A N 1
ATOM 2437 C CA . ASN A 1 314 ? 6.697 25.786 -18.067 1.00 87.69 314 ASN A CA 1
ATOM 2438 C C . ASN A 1 314 ? 6.956 27.232 -17.610 1.00 87.69 314 ASN A C 1
ATOM 2440 O O . ASN A 1 314 ? 6.834 28.158 -18.411 1.00 87.69 314 ASN A O 1
ATOM 2444 N N . LEU A 1 315 ? 7.360 27.445 -16.354 1.00 87.12 315 LEU A N 1
ATOM 2445 C CA . LEU A 1 315 ? 7.566 28.791 -15.805 1.00 87.12 315 LEU A CA 1
ATOM 2446 C C . LEU A 1 315 ? 8.923 29.401 -16.173 1.00 87.12 315 LEU A C 1
ATOM 2448 O O . LEU A 1 315 ? 9.063 30.622 -16.149 1.00 87.12 315 LEU A O 1
ATOM 2452 N N . ARG A 1 316 ? 9.918 28.585 -16.554 1.00 86.88 316 ARG A N 1
ATOM 2453 C CA . ARG A 1 316 ? 11.225 29.070 -17.033 1.00 86.88 316 ARG A CA 1
ATOM 2454 C C . ARG A 1 316 ? 11.121 29.869 -18.331 1.00 86.88 316 ARG A C 1
ATOM 2456 O O . ARG A 1 316 ? 11.922 30.775 -18.525 1.00 86.88 316 ARG A O 1
ATOM 2463 N N . LEU A 1 317 ? 10.172 29.528 -19.205 1.00 77.50 317 LEU A N 1
ATOM 2464 C CA . LEU A 1 317 ? 9.958 30.238 -20.470 1.00 77.50 317 LEU A CA 1
ATOM 2465 C C . LEU A 1 317 ? 9.222 31.564 -20.247 1.00 77.50 317 LEU A C 1
ATOM 2467 O O . LEU A 1 317 ? 9.631 32.591 -20.779 1.00 77.50 317 LEU A O 1
ATOM 2471 N N . ALA A 1 318 ? 8.156 31.539 -19.445 1.00 82.06 318 ALA A N 1
ATOM 2472 C CA . ALA A 1 318 ? 7.430 32.725 -19.008 1.00 82.06 318 ALA A CA 1
ATOM 2473 C C . ALA A 1 318 ? 6.643 32.409 -17.728 1.00 82.06 318 ALA A C 1
ATOM 2475 O O . ALA A 1 318 ? 5.873 31.449 -17.701 1.00 82.06 318 ALA A O 1
ATOM 2476 N N . ALA A 1 319 ? 6.781 33.227 -16.683 1.00 83.88 319 ALA A N 1
ATOM 2477 C CA . ALA A 1 319 ? 6.073 33.048 -15.412 1.00 83.88 319 ALA A CA 1
ATOM 2478 C C . ALA A 1 319 ? 4.683 33.719 -15.426 1.00 83.88 319 ALA A C 1
ATOM 2480 O O . ALA A 1 319 ? 4.407 34.616 -14.632 1.00 83.88 319 ALA A O 1
ATOM 2481 N N . THR A 1 320 ? 3.823 33.311 -16.362 1.00 87.19 320 THR A N 1
ATOM 2482 C CA . THR A 1 320 ? 2.475 33.872 -16.579 1.00 87.19 320 THR A CA 1
ATOM 2483 C C . THR A 1 320 ? 1.372 32.896 -16.172 1.00 87.19 320 THR A C 1
ATOM 2485 O O . THR A 1 320 ? 1.614 31.700 -15.994 1.00 87.19 320 THR A O 1
ATOM 2488 N N . GLU A 1 321 ? 0.136 33.396 -16.045 1.00 87.62 321 GLU A N 1
ATOM 2489 C CA . GLU A 1 321 ? -1.031 32.560 -15.726 1.00 87.62 321 GLU A CA 1
ATOM 2490 C C . GLU A 1 321 ? -1.245 31.461 -16.773 1.00 87.62 321 GLU A C 1
ATOM 2492 O O . GLU A 1 321 ? -1.536 30.323 -16.417 1.00 87.62 321 GLU A O 1
ATOM 2497 N N . THR A 1 322 ? -0.996 31.757 -18.050 1.00 89.88 322 THR A N 1
ATOM 2498 C CA . THR A 1 322 ? -1.079 30.779 -19.141 1.00 89.88 322 THR A CA 1
ATOM 2499 C C . THR A 1 322 ? -0.083 29.632 -18.967 1.00 89.88 322 THR A C 1
ATOM 2501 O O . THR A 1 322 ? -0.441 28.470 -19.154 1.00 89.88 322 THR A O 1
ATOM 2504 N N . SER A 1 323 ? 1.161 29.929 -18.578 1.00 89.12 323 SER A N 1
ATOM 2505 C CA . SER A 1 323 ? 2.177 28.898 -18.326 1.00 89.12 323 SER A CA 1
ATOM 2506 C C . SER A 1 323 ? 1.835 28.041 -17.110 1.00 89.12 323 SER A C 1
ATOM 2508 O O . SER A 1 323 ? 2.053 26.829 -17.132 1.00 89.12 323 SER A O 1
ATOM 2510 N N . LEU A 1 324 ? 1.269 28.652 -16.065 1.00 88.62 324 LEU A N 1
ATOM 2511 C CA . LEU A 1 324 ? 0.804 27.928 -14.884 1.00 88.62 324 LEU A CA 1
ATOM 2512 C C . LEU A 1 324 ? -0.384 27.015 -15.222 1.00 88.62 324 LEU A C 1
ATOM 2514 O O . LEU A 1 324 ? -0.355 25.839 -14.873 1.00 88.62 324 LEU A O 1
ATOM 2518 N N . ALA A 1 325 ? -1.373 27.516 -15.968 1.00 89.31 325 ALA A N 1
ATOM 2519 C CA . ALA A 1 325 ? -2.524 26.736 -16.424 1.00 89.31 325 ALA A CA 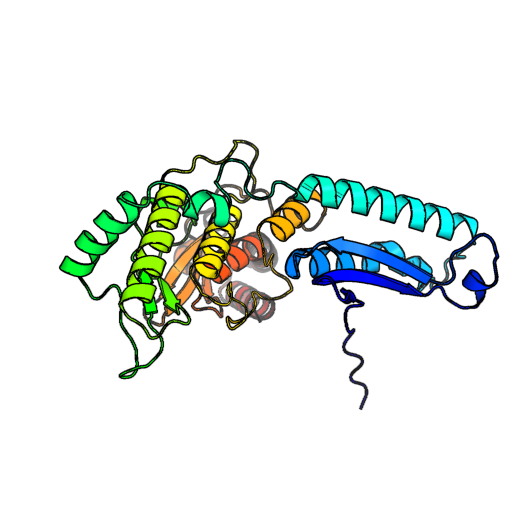1
ATOM 2520 C C . ALA A 1 325 ? -2.103 25.555 -17.314 1.00 89.31 325 ALA A C 1
ATOM 2522 O O . ALA A 1 325 ? -2.600 24.441 -17.155 1.00 89.31 325 ALA A O 1
ATOM 2523 N N . LYS A 1 326 ? -1.126 25.767 -18.205 1.00 90.12 326 LYS A N 1
ATOM 2524 C CA . LYS A 1 326 ? -0.548 24.700 -19.030 1.00 90.12 326 LYS A CA 1
ATOM 2525 C C . LYS A 1 326 ? 0.148 23.633 -18.184 1.00 90.12 326 LYS A C 1
ATOM 2527 O O . LYS A 1 326 ? -0.035 22.444 -18.440 1.00 90.12 326 LYS A O 1
ATOM 2532 N N . ALA A 1 327 ? 0.925 24.038 -17.177 1.00 89.00 327 ALA A N 1
ATOM 2533 C CA . ALA A 1 327 ? 1.544 23.101 -16.243 1.00 89.00 327 ALA A CA 1
ATOM 2534 C C . ALA A 1 327 ? 0.482 22.300 -15.473 1.00 89.00 327 ALA A C 1
ATOM 2536 O O . ALA A 1 327 ? 0.613 21.088 -15.334 1.00 89.00 327 ALA A O 1
ATOM 2537 N N . HIS A 1 328 ? -0.592 22.958 -15.032 1.00 89.50 328 HIS A N 1
ATOM 2538 C CA . HIS A 1 328 ? -1.740 22.316 -14.390 1.00 89.50 328 HIS A CA 1
ATOM 2539 C C . HIS A 1 328 ? -2.365 21.233 -15.262 1.00 89.50 328 HIS A C 1
ATOM 2541 O O . HIS A 1 328 ? -2.454 20.090 -14.827 1.00 89.50 328 HIS A O 1
ATOM 2547 N N . GLN A 1 329 ? -2.707 21.563 -16.507 1.00 89.44 329 GLN A N 1
ATOM 2548 C CA . GLN A 1 329 ? -3.318 20.622 -17.447 1.00 89.44 329 GLN A CA 1
ATOM 2549 C C . GLN A 1 329 ? -2.417 19.406 -17.723 1.00 89.44 329 GLN A C 1
ATOM 2551 O O . GLN A 1 329 ? -2.891 18.274 -17.808 1.00 89.44 329 GLN A O 1
ATOM 2556 N N . GLN A 1 330 ? -1.102 19.622 -17.845 1.00 89.00 330 GLN A N 1
ATOM 2557 C CA . GLN A 1 330 ? -0.137 18.531 -18.014 1.00 89.00 330 GLN A CA 1
ATOM 2558 C C . GLN A 1 330 ? -0.090 17.614 -16.788 1.00 89.00 330 GLN A C 1
ATOM 2560 O O . GLN A 1 330 ? -0.017 16.396 -16.935 1.00 89.00 330 GLN A O 1
ATOM 2565 N N . LEU A 1 331 ? -0.139 18.193 -15.587 1.00 88.50 331 LEU A N 1
ATOM 2566 C CA . LEU A 1 331 ? -0.083 17.443 -14.336 1.00 88.50 331 LEU A CA 1
ATOM 2567 C C . LEU A 1 331 ? -1.379 16.686 -14.055 1.00 88.50 331 LEU A C 1
ATOM 2569 O O . LEU A 1 331 ? -1.305 15.557 -13.586 1.00 88.50 331 LEU A O 1
ATOM 2573 N N . GLU A 1 332 ? -2.542 17.239 -14.398 1.00 87.12 332 GLU A N 1
ATOM 2574 C CA . GLU A 1 332 ? -3.820 16.520 -14.319 1.00 87.12 332 GLU A CA 1
ATOM 2575 C C . GLU A 1 332 ? -3.790 15.233 -15.156 1.00 87.12 332 GLU A C 1
ATOM 2577 O O . GLU A 1 332 ? -4.229 14.188 -14.683 1.00 87.12 332 GLU A O 1
ATOM 2582 N N . GLY A 1 333 ? -3.161 15.258 -16.335 1.00 82.00 333 GLY A N 1
ATOM 2583 C CA . GLY A 1 333 ? -2.971 14.063 -17.165 1.00 82.00 333 GLY A CA 1
ATOM 2584 C C . GLY A 1 333 ? -2.067 12.975 -16.562 1.00 82.00 333 GLY A C 1
ATOM 2585 O O . GLY A 1 333 ? -2.153 11.829 -16.989 1.00 82.00 333 GLY A O 1
ATOM 2586 N N . LEU A 1 334 ? -1.215 13.292 -15.577 1.00 77.75 334 LEU A N 1
ATOM 2587 C CA . LEU A 1 334 ? -0.343 12.318 -14.887 1.00 77.75 334 LEU A CA 1
ATOM 2588 C C . LEU A 1 334 ? -1.005 11.657 -13.671 1.00 77.75 334 LEU A C 1
ATOM 2590 O O . LEU A 1 334 ? -0.454 10.731 -13.061 1.00 77.75 334 LEU A O 1
ATOM 2594 N N . VAL A 1 335 ? -2.139 12.206 -13.257 1.00 72.19 335 VAL A N 1
ATOM 2595 C CA . VAL A 1 335 ? -2.864 11.794 -12.061 1.00 72.19 335 VAL A CA 1
ATOM 2596 C C . VAL A 1 335 ? -3.948 10.756 -12.394 1.00 72.19 335 VAL A C 1
ATOM 2598 O O . VAL A 1 335 ? -4.332 10.006 -11.497 1.00 72.19 335 VAL A O 1
ATOM 2601 N N . VAL A 1 336 ? -4.379 10.701 -13.661 1.00 59.88 336 VAL A N 1
ATOM 2602 C CA . VAL A 1 336 ? -5.395 9.785 -14.218 1.00 59.88 336 VAL A CA 1
ATOM 2603 C C . VAL A 1 336 ? -4.891 8.354 -14.359 1.00 59.88 336 VAL A C 1
ATOM 2605 O O . VAL A 1 336 ? -3.732 8.166 -14.798 1.00 59.88 336 VAL A O 1
#

pLDDT: mean 85.02, std 13.23, range [25.53, 98.62]

Secondary structure (DSSP, 8-state):
---------EEE-TTS-EEEEEEPPHHHHTSTTS-SEEEEEEES-HHHHHHHHHHHHHHHHHHH--TTS---HHHHHHHHHHHHHHHHHHHHHTS--STTSPPHHHHHTS--HHHHHHHHHHHTTS-SEEESSTT--EEEEEPPPHHHHHHHT-B-S-EEEE-S---HHHHHHHHHHHHHHHHHHHH----TT-SSHHHHHHHHHHHHHHHTSTTTTTTSPPP-TTS--SHHHHHHHHHH-S--PPP-SS-SEEEEE-TTS-EEEEE-S-HHHHH-THHHHH--EEEES---HHHHHHHHHHHHHHHHHHHHHHHHH--SHHHHHHHHHHHHHHH-

Mean predicted aligned error: 7.87 Å